Protein AF-A0A7S3M7F2-F1 (afdb_monomer)

Structure (mmCIF, N/CA/C/O backbone):
data_AF-A0A7S3M7F2-F1
#
_entry.id   AF-A0A7S3M7F2-F1
#
loop_
_atom_site.group_PDB
_atom_site.id
_atom_site.type_symbol
_atom_site.label_atom_id
_atom_site.label_alt_id
_atom_site.label_comp_id
_atom_site.label_asym_id
_atom_site.label_entity_id
_atom_site.label_seq_id
_atom_site.pdbx_PDB_ins_code
_atom_site.Cartn_x
_atom_site.Cartn_y
_atom_site.Cartn_z
_atom_site.occupancy
_atom_site.B_iso_or_equiv
_atom_site.auth_seq_id
_atom_site.auth_comp_id
_atom_site.auth_asym_id
_atom_site.auth_atom_id
_atom_site.pdbx_PDB_model_num
ATOM 1 N N . MET A 1 1 ? -44.092 6.815 28.094 1.00 57.84 1 MET A N 1
ATOM 2 C CA . MET A 1 1 ? -42.780 6.134 28.069 1.00 57.84 1 MET A CA 1
ATOM 3 C C . MET A 1 1 ? -41.969 6.679 29.233 1.00 57.84 1 MET A C 1
ATOM 5 O O . MET A 1 1 ? -42.184 7.832 29.578 1.00 57.84 1 MET A O 1
ATOM 9 N N . SER A 1 2 ? -41.177 5.860 29.933 1.00 81.94 2 SER A N 1
ATOM 10 C CA . SER A 1 2 ? -40.423 6.348 31.098 1.00 81.94 2 SER A CA 1
ATOM 11 C C . SER A 1 2 ? -39.183 7.123 30.637 1.00 81.94 2 SER A C 1
ATOM 13 O O . SER A 1 2 ? -38.603 6.787 29.608 1.00 81.94 2 SER A O 1
ATOM 15 N N . ALA A 1 3 ? -38.752 8.122 31.411 1.00 83.88 3 ALA A N 1
ATOM 16 C CA . ALA A 1 3 ? -37.541 8.905 31.129 1.00 83.88 3 ALA A CA 1
ATOM 17 C C . ALA A 1 3 ? -36.272 8.034 30.985 1.00 83.88 3 ALA A C 1
ATOM 19 O O . ALA A 1 3 ? -35.331 8.407 30.293 1.00 83.88 3 ALA A O 1
ATOM 20 N N . LEU A 1 4 ? -36.269 6.848 31.602 1.00 82.56 4 LEU A N 1
ATOM 21 C CA . LEU A 1 4 ? -35.225 5.832 31.458 1.00 82.56 4 LEU A CA 1
ATOM 22 C C . LEU A 1 4 ? -35.174 5.240 30.042 1.00 82.56 4 LEU A C 1
ATOM 24 O O . LEU A 1 4 ? -34.093 5.103 29.483 1.00 82.56 4 LEU A O 1
ATOM 28 N N . ALA A 1 5 ? -36.328 4.946 29.436 1.00 85.06 5 ALA A N 1
ATOM 29 C CA . ALA A 1 5 ? -36.385 4.416 28.072 1.00 85.06 5 ALA A CA 1
ATOM 30 C C . ALA A 1 5 ? -35.927 5.455 27.031 1.00 85.06 5 ALA A C 1
ATOM 32 O O . ALA A 1 5 ? -35.240 5.113 26.072 1.00 85.06 5 ALA A O 1
ATOM 33 N N . GLU A 1 6 ? -36.263 6.731 27.243 1.00 87.44 6 GLU A N 1
ATOM 34 C CA . GLU A 1 6 ? -35.822 7.835 26.378 1.00 87.44 6 GLU A CA 1
ATOM 35 C C . GLU A 1 6 ? -34.308 8.083 26.495 1.00 87.44 6 GLU A C 1
ATOM 37 O O . GLU A 1 6 ? -33.643 8.325 25.485 1.00 87.44 6 GLU A O 1
ATOM 42 N N . ALA A 1 7 ? -33.745 7.962 27.703 1.00 86.88 7 ALA A N 1
ATOM 43 C CA . ALA A 1 7 ? -32.304 8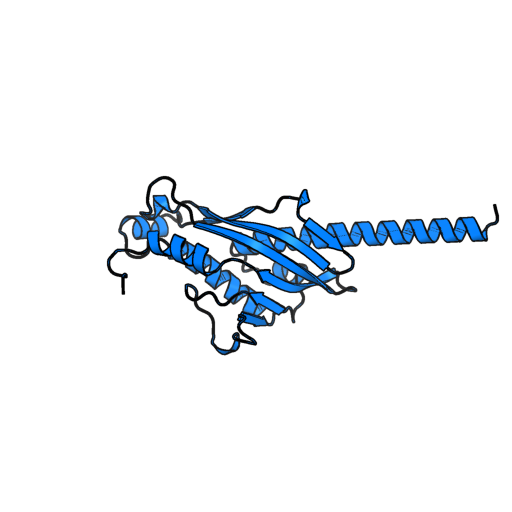.052 27.928 1.00 86.88 7 ALA A CA 1
ATOM 44 C C . ALA A 1 7 ? -31.539 6.897 27.257 1.00 86.88 7 ALA A C 1
ATOM 46 O O . ALA A 1 7 ? -30.564 7.142 26.546 1.00 86.88 7 ALA A O 1
ATOM 47 N N . GLU A 1 8 ? -32.010 5.653 27.401 1.00 88.50 8 GLU A N 1
ATOM 48 C CA . GLU A 1 8 ? -31.402 4.486 26.744 1.00 88.50 8 GLU A CA 1
ATOM 49 C C . GLU A 1 8 ? -31.434 4.595 25.211 1.00 88.50 8 GLU A C 1
ATOM 51 O O . GLU A 1 8 ? -30.468 4.236 24.529 1.00 88.50 8 GLU A O 1
ATOM 56 N N . GLU A 1 9 ? -32.531 5.099 24.639 1.00 88.38 9 GLU A N 1
ATOM 57 C CA . GLU A 1 9 ? -32.629 5.298 23.193 1.00 88.38 9 GLU A CA 1
ATOM 58 C C . GLU A 1 9 ? -31.668 6.393 22.704 1.00 88.38 9 GLU A C 1
ATOM 60 O O . GLU A 1 9 ? -31.000 6.228 21.675 1.00 88.38 9 GLU A O 1
ATOM 65 N N . ALA A 1 10 ? -31.546 7.490 23.457 1.00 87.38 10 ALA A N 1
ATOM 66 C CA . ALA A 1 10 ? -30.603 8.560 23.156 1.00 87.38 10 ALA A CA 1
ATOM 67 C C . ALA A 1 10 ? -29.146 8.064 23.196 1.00 87.38 10 ALA A C 1
ATOM 69 O O . ALA A 1 10 ? -28.375 8.349 22.276 1.00 87.38 10 ALA A O 1
ATOM 70 N N . GLU A 1 11 ? -28.776 7.264 24.200 1.00 89.19 11 GLU A N 1
ATOM 71 C CA . GLU A 1 11 ? -27.439 6.669 24.307 1.00 89.19 11 GLU A CA 1
ATOM 72 C C . GLU A 1 11 ? -27.123 5.737 23.133 1.00 89.19 11 GLU A C 1
ATOM 74 O O . GLU A 1 11 ? -26.056 5.852 22.521 1.00 89.19 11 GLU A O 1
ATOM 79 N N . ARG A 1 12 ? -28.065 4.864 22.749 1.00 88.25 12 ARG A N 1
ATOM 80 C CA . ARG A 1 12 ? -27.905 3.979 21.581 1.00 88.25 12 ARG A CA 1
ATOM 81 C C . ARG A 1 12 ? -27.705 4.767 20.293 1.00 88.25 12 ARG A C 1
ATOM 83 O O . ARG A 1 12 ? -26.871 4.391 19.468 1.00 88.25 12 ARG A O 1
ATOM 90 N N . ARG A 1 13 ? -28.432 5.874 20.124 1.00 90.06 13 ARG A N 1
ATOM 91 C CA . ARG A 1 13 ? -28.311 6.746 18.949 1.00 90.06 13 ARG A CA 1
ATOM 92 C C . ARG A 1 13 ? -26.941 7.422 18.889 1.00 90.06 13 ARG A C 1
ATOM 94 O O . ARG A 1 13 ? -26.298 7.399 17.842 1.00 90.06 13 ARG A O 1
ATOM 101 N N . ILE A 1 14 ? -26.470 7.968 20.012 1.00 91.06 14 ILE A N 1
ATOM 102 C CA . ILE A 1 14 ? -25.142 8.594 20.115 1.00 91.06 14 ILE A CA 1
ATOM 103 C C . ILE A 1 14 ? -24.042 7.567 19.835 1.00 91.06 14 ILE A C 1
ATOM 105 O O . ILE A 1 14 ? -23.091 7.856 19.106 1.00 91.06 14 ILE A O 1
ATOM 109 N N . TYR A 1 15 ? -24.167 6.363 20.391 1.00 88.56 15 TYR A N 1
ATOM 110 C CA . TYR A 1 15 ? -23.210 5.287 20.162 1.00 88.56 15 TYR A CA 1
ATOM 111 C C . TYR A 1 15 ? -23.171 4.863 18.688 1.00 88.56 15 TYR A C 1
ATOM 113 O O . TYR A 1 15 ? -22.091 4.788 18.101 1.00 88.56 15 TYR A O 1
ATOM 121 N N . GLY A 1 16 ? -24.336 4.660 18.063 1.00 89.94 16 GLY A N 1
ATOM 122 C CA . GLY A 1 16 ? -24.434 4.306 16.646 1.00 89.94 16 GLY A CA 1
ATOM 123 C C . GLY A 1 16 ? -23.784 5.343 15.727 1.00 89.94 16 GLY A C 1
ATOM 124 O O . GLY A 1 16 ? -23.051 4.980 14.806 1.00 89.94 16 GLY A O 1
ATOM 125 N N . GLU A 1 17 ? -23.974 6.631 16.016 1.00 91.62 17 GLU A N 1
ATOM 126 C CA . GLU A 1 17 ? -23.360 7.705 15.233 1.00 91.62 17 GLU A CA 1
ATOM 127 C C . GLU A 1 17 ? -21.835 7.739 15.387 1.00 91.62 17 GLU A C 1
ATOM 129 O O . GLU A 1 17 ? -21.117 7.845 14.392 1.00 91.62 17 GLU A O 1
ATOM 134 N N . LYS A 1 18 ? -21.313 7.561 16.609 1.00 90.12 18 LYS A N 1
ATOM 135 C CA . LYS A 1 18 ? -19.861 7.465 16.843 1.00 90.12 18 LYS A CA 1
ATOM 136 C C . LYS A 1 18 ? -19.237 6.310 16.064 1.00 90.12 18 LYS A C 1
ATOM 138 O O . LYS A 1 18 ? -18.199 6.491 15.429 1.00 90.12 18 LYS A O 1
ATOM 143 N N . VAL A 1 19 ? -19.884 5.143 16.075 1.00 91.19 19 VAL A N 1
ATOM 144 C CA . VAL A 1 19 ? -19.431 3.974 15.308 1.00 91.19 19 VAL A CA 1
ATOM 145 C C . VAL A 1 19 ? -19.414 4.293 13.815 1.00 91.19 19 VAL A C 1
ATOM 147 O O . VAL A 1 19 ? -18.415 4.031 13.150 1.00 91.19 19 VAL A O 1
ATOM 150 N N . ARG A 1 20 ? -20.473 4.916 13.287 1.00 92.50 20 ARG A N 1
ATOM 151 C CA . ARG A 1 20 ? -20.559 5.295 11.871 1.00 92.50 20 ARG A CA 1
ATOM 152 C C . ARG A 1 20 ? -19.442 6.257 11.460 1.00 92.50 20 ARG A C 1
ATOM 154 O O . ARG A 1 20 ? -18.796 6.037 10.437 1.00 92.50 20 ARG A O 1
ATOM 161 N N . VAL A 1 21 ? -19.188 7.295 12.258 1.00 94.12 21 VAL A N 1
ATOM 162 C CA . VAL A 1 21 ? -18.119 8.275 12.004 1.00 94.12 21 VAL A CA 1
ATOM 163 C C . VAL A 1 21 ? -16.744 7.603 12.014 1.00 94.12 21 VAL A C 1
ATOM 165 O O . VAL A 1 21 ? -15.960 7.816 11.089 1.00 94.12 21 VAL A O 1
ATOM 168 N N . ALA A 1 22 ? -16.471 6.737 12.995 1.00 93.88 22 ALA A N 1
ATOM 169 C CA . ALA A 1 22 ? -15.217 5.987 13.055 1.00 93.88 22 ALA A CA 1
ATOM 170 C C . ALA A 1 22 ? -15.032 5.089 11.819 1.00 93.88 22 ALA A C 1
ATOM 172 O O . ALA A 1 22 ? -13.965 5.079 11.211 1.00 93.88 22 ALA A O 1
ATOM 173 N N . GLN A 1 23 ? -16.082 4.390 11.378 1.00 94.69 23 GLN A N 1
ATOM 174 C CA . GLN A 1 23 ? -16.024 3.559 10.172 1.00 94.69 23 GLN A CA 1
ATOM 175 C C . GLN A 1 23 ? -15.711 4.374 8.910 1.00 94.69 23 GLN A C 1
ATOM 177 O O . GLN A 1 23 ? -14.917 3.931 8.079 1.00 94.69 23 GLN A O 1
ATOM 182 N N . LEU A 1 24 ? -16.307 5.562 8.755 1.00 95.12 24 LEU A N 1
ATOM 183 C CA . LEU A 1 24 ? -16.025 6.448 7.621 1.00 95.12 24 LEU A CA 1
ATOM 184 C C . LEU A 1 24 ? -14.571 6.931 7.632 1.00 95.12 24 LEU A C 1
ATOM 186 O O . LEU A 1 24 ? -13.903 6.862 6.601 1.00 95.12 24 LEU A O 1
ATOM 190 N N . LEU A 1 25 ? -14.065 7.337 8.800 1.00 96.50 25 LEU A N 1
ATOM 191 C CA . LEU A 1 25 ? -12.674 7.756 8.970 1.00 96.50 25 LEU A CA 1
ATOM 192 C C . LEU A 1 25 ? -11.693 6.625 8.632 1.00 96.50 25 LEU A C 1
ATOM 194 O O . LEU A 1 25 ? -10.726 6.834 7.902 1.00 96.50 25 LEU A O 1
ATOM 198 N N . ARG A 1 26 ? -11.952 5.407 9.119 1.00 97.06 26 ARG A N 1
ATOM 199 C CA . ARG A 1 26 ? -11.115 4.230 8.839 1.00 97.06 26 ARG A CA 1
ATOM 200 C C . ARG A 1 26 ? -11.080 3.909 7.347 1.00 97.06 26 ARG A C 1
ATOM 202 O O . ARG A 1 26 ? -10.007 3.667 6.798 1.00 97.06 26 ARG A O 1
ATOM 209 N N . LYS A 1 27 ? -12.233 3.956 6.669 1.00 97.06 27 LYS A N 1
ATOM 210 C CA . LYS A 1 27 ? -12.304 3.772 5.211 1.00 97.06 27 LYS A CA 1
ATOM 211 C C . LYS A 1 27 ? -11.490 4.833 4.473 1.00 97.06 27 LYS A C 1
ATOM 213 O O . LYS A 1 27 ? -10.714 4.470 3.596 1.00 97.06 27 LYS A O 1
ATOM 218 N N . ASP A 1 28 ? -11.619 6.107 4.844 1.00 97.12 28 ASP A N 1
ATOM 219 C CA . ASP A 1 28 ? -10.828 7.194 4.253 1.00 97.12 28 ASP A CA 1
ATOM 220 C C . ASP A 1 28 ? -9.317 6.966 4.421 1.00 97.12 28 ASP A C 1
ATOM 222 O O . ASP A 1 28 ? -8.558 7.052 3.455 1.00 97.12 28 ASP A O 1
ATOM 226 N N . ARG A 1 29 ? -8.882 6.545 5.614 1.00 97.75 29 ARG A N 1
ATOM 227 C CA . ARG A 1 29 ? -7.473 6.216 5.878 1.00 97.75 29 ARG A CA 1
ATOM 228 C C . ARG A 1 29 ? -6.958 5.069 5.012 1.00 97.75 29 ARG A C 1
ATOM 230 O O . ARG A 1 29 ? -5.840 5.166 4.515 1.00 97.75 29 ARG A O 1
ATOM 237 N N . VAL A 1 30 ? -7.758 4.026 4.766 1.00 98.12 30 VAL A N 1
ATOM 238 C CA . VAL A 1 30 ? -7.382 2.949 3.825 1.00 98.12 30 VAL A CA 1
ATOM 239 C C . VAL A 1 30 ? -7.210 3.484 2.403 1.00 98.12 30 VAL A C 1
ATOM 241 O O . VAL A 1 30 ? -6.233 3.141 1.737 1.00 98.12 30 VAL A O 1
ATOM 244 N N . LYS A 1 31 ? -8.117 4.351 1.937 1.00 97.88 31 LYS A N 1
ATOM 245 C CA . LYS A 1 31 ? -8.015 4.968 0.604 1.00 97.88 31 LYS A CA 1
ATOM 246 C C . LYS A 1 31 ? -6.750 5.820 0.486 1.00 97.88 31 LYS A C 1
ATOM 248 O O . LYS A 1 31 ? -5.987 5.665 -0.464 1.00 97.88 31 LYS A O 1
ATOM 253 N N . ARG A 1 32 ? -6.489 6.681 1.478 1.00 97.88 32 ARG A N 1
ATOM 254 C CA . ARG A 1 32 ? -5.273 7.508 1.536 1.00 97.88 32 ARG A CA 1
ATOM 255 C C . ARG A 1 32 ? -4.008 6.655 1.576 1.00 97.88 32 ARG A C 1
ATOM 257 O O . ARG A 1 32 ? -3.074 6.953 0.844 1.00 97.88 32 ARG A O 1
ATOM 264 N N . PHE A 1 33 ? -4.000 5.571 2.350 1.00 98.31 33 PHE A N 1
ATOM 265 C CA . PHE A 1 33 ? -2.886 4.623 2.399 1.00 98.3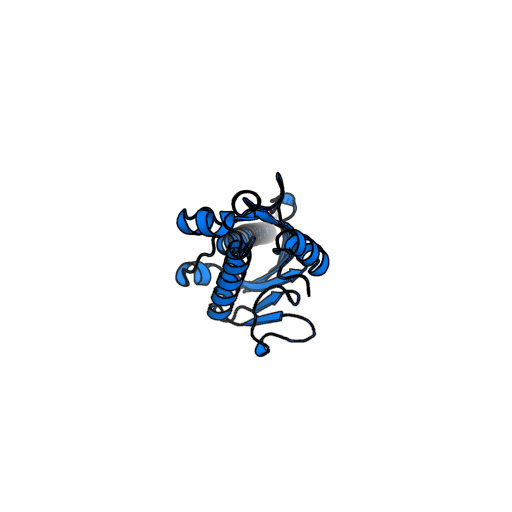1 33 PHE A CA 1
ATOM 266 C C . PHE A 1 33 ? -2.566 4.031 1.017 1.00 98.31 33 PHE A C 1
ATOM 268 O O . PHE A 1 33 ? -1.415 4.076 0.586 1.00 98.31 33 PHE A O 1
ATOM 275 N N . LEU A 1 34 ? -3.571 3.534 0.287 1.00 98.19 34 LEU A N 1
ATOM 276 C CA . LEU A 1 34 ? -3.383 3.010 -1.073 1.00 98.19 34 LEU A CA 1
ATOM 277 C C . LEU A 1 34 ? -2.885 4.095 -2.044 1.00 98.19 34 LEU A C 1
ATOM 279 O O . LEU A 1 34 ? -1.961 3.852 -2.818 1.00 98.19 34 LEU A O 1
ATOM 283 N N . ASN A 1 35 ? -3.420 5.314 -1.951 1.00 97.81 35 ASN A N 1
ATOM 284 C CA . ASN A 1 35 ? -2.967 6.445 -2.765 1.00 97.81 35 ASN A CA 1
ATOM 285 C C . ASN A 1 35 ? -1.521 6.851 -2.473 1.00 97.81 35 ASN A C 1
ATOM 287 O O . ASN A 1 35 ? -0.750 7.072 -3.403 1.00 97.81 35 ASN A O 1
ATOM 291 N N . PHE A 1 36 ? -1.122 6.915 -1.203 1.00 98.06 36 PHE A N 1
ATOM 292 C CA . PHE A 1 36 ? 0.260 7.220 -0.827 1.00 98.06 36 PHE A CA 1
ATOM 293 C C . PHE A 1 36 ? 1.227 6.159 -1.342 1.00 98.06 36 PHE A C 1
ATOM 295 O O . PHE A 1 36 ? 2.350 6.488 -1.737 1.00 98.06 36 PHE A O 1
ATOM 302 N N . ARG A 1 37 ? 0.774 4.899 -1.395 1.00 97.44 37 ARG A N 1
ATOM 303 C CA . ARG A 1 37 ? 1.533 3.824 -2.029 1.00 97.44 37 ARG A CA 1
ATOM 304 C C . ARG A 1 37 ? 1.690 4.012 -3.537 1.00 97.44 37 ARG A C 1
ATOM 306 O O . ARG A 1 37 ? 2.791 3.864 -4.050 1.00 97.44 37 ARG A O 1
ATOM 313 N N . ALA A 1 38 ? 0.615 4.357 -4.244 1.00 97.19 38 ALA A N 1
ATOM 314 C CA . ALA A 1 38 ? 0.664 4.616 -5.687 1.00 97.19 38 ALA A CA 1
ATOM 315 C C . ALA A 1 38 ? 1.554 5.817 -6.043 1.00 97.19 38 ALA A C 1
ATOM 317 O O . ALA A 1 38 ? 2.334 5.758 -6.991 1.00 97.19 38 ALA A O 1
ATOM 318 N N . LEU A 1 39 ? 1.453 6.898 -5.268 1.00 96.62 39 LEU A N 1
ATOM 319 C CA . LEU A 1 39 ? 2.149 8.158 -5.533 1.00 96.62 39 LEU A CA 1
ATOM 320 C C . LEU A 1 39 ? 3.591 8.183 -5.028 1.00 96.62 39 LEU A C 1
ATOM 322 O O . LEU A 1 39 ? 4.271 9.190 -5.207 1.00 96.62 39 LEU A O 1
ATOM 326 N N . ASN A 1 40 ? 4.049 7.109 -4.380 1.00 96.56 40 ASN A N 1
ATOM 327 C CA . ASN A 1 40 ? 5.332 7.079 -3.692 1.00 96.56 40 ASN A CA 1
ATOM 328 C C . ASN A 1 40 ? 5.507 8.276 -2.729 1.00 96.56 40 ASN A C 1
ATOM 330 O O . ASN A 1 40 ? 6.572 8.891 -2.705 1.00 96.56 40 ASN A O 1
ATOM 334 N N . SER A 1 41 ? 4.469 8.648 -1.959 1.00 96.69 41 SER A N 1
ATOM 335 C CA . SER A 1 41 ? 4.624 9.723 -0.963 1.00 96.69 41 SER A CA 1
ATOM 336 C C . SER A 1 41 ? 5.690 9.306 0.051 1.00 96.69 41 SER A C 1
ATOM 338 O O . SER A 1 41 ? 5.621 8.207 0.609 1.00 96.69 41 SER A O 1
ATOM 340 N N . GLN A 1 42 ? 6.672 10.179 0.266 1.00 96.88 42 GLN A N 1
ATOM 341 C CA . GLN A 1 42 ? 7.766 9.996 1.223 1.00 96.88 42 GLN A CA 1
ATOM 342 C C . GLN A 1 42 ? 7.645 10.952 2.421 1.00 96.88 42 GLN A C 1
ATOM 344 O O . GLN A 1 42 ? 8.555 11.031 3.247 1.00 96.88 42 GLN A O 1
ATOM 349 N N . ASP A 1 43 ? 6.529 11.683 2.536 1.00 97.75 43 ASP A N 1
ATOM 350 C CA . ASP A 1 43 ? 6.306 12.595 3.654 1.00 97.75 43 ASP A CA 1
ATOM 351 C C . ASP A 1 43 ? 5.900 11.822 4.914 1.00 97.75 43 ASP A C 1
ATOM 353 O O . ASP A 1 43 ? 4.743 11.458 5.139 1.00 97.75 43 ASP A O 1
ATOM 357 N N . ARG A 1 44 ? 6.883 11.593 5.782 1.00 97.69 44 ARG A N 1
ATOM 358 C CA . ARG A 1 44 ? 6.693 10.895 7.052 1.00 97.69 44 ARG A CA 1
ATOM 359 C C . ARG A 1 44 ? 5.593 11.513 7.924 1.00 97.69 44 ARG A C 1
ATOM 361 O O . ARG A 1 44 ? 4.932 10.770 8.652 1.00 97.69 44 ARG A O 1
ATOM 368 N N . ALA A 1 45 ? 5.404 12.834 7.890 1.00 97.88 45 ALA A N 1
ATOM 369 C CA . ALA A 1 45 ? 4.374 13.495 8.685 1.00 97.88 45 ALA A CA 1
ATOM 370 C C . ALA A 1 45 ? 2.983 13.062 8.211 1.00 97.88 45 ALA A C 1
ATOM 372 O O . ALA A 1 45 ? 2.197 12.584 9.031 1.00 97.88 45 ALA A O 1
ATOM 373 N N . GLU A 1 46 ? 2.733 13.092 6.900 1.00 97.50 46 GLU A N 1
ATOM 374 C CA . GLU A 1 46 ? 1.474 12.621 6.313 1.00 97.50 46 GLU A CA 1
ATOM 375 C C . GLU A 1 46 ? 1.214 11.142 6.637 1.00 97.50 46 GLU A C 1
ATOM 377 O O . GLU A 1 46 ? 0.109 10.756 7.025 1.00 97.50 46 GLU A O 1
ATOM 382 N N . TRP A 1 47 ? 2.240 10.295 6.530 1.00 98.25 47 TRP A N 1
ATOM 383 C CA . TRP A 1 47 ? 2.132 8.873 6.865 1.00 98.25 47 TRP A CA 1
ATOM 384 C C . TRP A 1 47 ? 1.813 8.640 8.348 1.00 98.25 47 TRP A C 1
ATOM 386 O O . TRP A 1 47 ? 1.024 7.755 8.684 1.00 98.25 47 TRP A O 1
ATOM 396 N N . SER A 1 48 ? 2.360 9.470 9.240 1.00 97.94 48 SER A N 1
ATOM 397 C CA . SER A 1 48 ? 2.099 9.392 10.681 1.00 97.94 48 SER A CA 1
ATOM 398 C C . SER A 1 48 ? 0.686 9.826 11.083 1.00 97.94 48 SER A C 1
ATOM 400 O O . SER A 1 48 ? 0.224 9.477 12.173 1.00 97.94 48 SER A O 1
ATOM 402 N N . GLU A 1 49 ? -0.026 10.570 10.233 1.00 97.69 49 GLU A N 1
ATOM 403 C CA . GLU A 1 49 ? -1.451 10.861 10.432 1.00 97.69 49 GLU A CA 1
ATOM 404 C C . GLU A 1 49 ? -2.323 9.630 10.161 1.00 97.69 49 GLU A C 1
ATOM 406 O O . GLU A 1 49 ? -3.377 9.468 10.781 1.00 97.69 49 GLU A O 1
ATOM 411 N N . LEU A 1 50 ? -1.878 8.762 9.246 1.00 97.75 50 LEU A N 1
ATOM 412 C CA . LEU A 1 50 ? -2.608 7.579 8.795 1.00 97.75 50 LEU A CA 1
ATOM 413 C C . LEU A 1 50 ? -2.323 6.341 9.649 1.00 97.75 50 LEU A C 1
ATOM 415 O O . LEU A 1 50 ? -3.239 5.563 9.929 1.00 97.75 50 LEU A O 1
ATOM 419 N N . MET A 1 51 ? -1.062 6.145 10.032 1.00 98.44 51 MET A N 1
ATOM 420 C CA . MET A 1 51 ? -0.552 4.899 10.608 1.00 98.44 51 MET A CA 1
ATOM 421 C C . MET A 1 51 ? 0.131 5.137 11.955 1.00 98.44 51 MET A C 1
ATOM 423 O O . MET A 1 51 ? 0.638 6.225 12.237 1.00 98.44 51 MET A O 1
ATOM 427 N N . GLU A 1 52 ? 0.143 4.104 12.793 1.00 98.44 52 GLU A N 1
ATOM 428 C CA . GLU A 1 52 ? 0.911 4.108 14.035 1.00 98.44 52 GLU A CA 1
ATOM 429 C C . GLU A 1 52 ? 2.424 4.091 13.778 1.00 98.44 52 GLU A C 1
ATOM 431 O O . GLU A 1 52 ? 2.898 3.650 12.730 1.00 98.44 52 GLU A O 1
ATOM 436 N N . GLN A 1 53 ? 3.207 4.562 14.751 1.00 98.06 53 GLN A N 1
ATOM 437 C CA . GLN A 1 53 ? 4.673 4.556 14.641 1.00 98.06 53 GLN A CA 1
ATOM 438 C C . GLN A 1 53 ? 5.241 3.130 14.603 1.00 98.06 53 GLN A C 1
ATOM 440 O O . GLN A 1 53 ? 6.196 2.867 13.876 1.00 98.06 53 GLN A O 1
ATOM 445 N N . ASP A 1 54 ? 4.629 2.210 15.349 1.00 98.12 54 ASP A N 1
ATOM 446 C CA . ASP A 1 54 ? 4.967 0.788 15.451 1.00 98.12 54 ASP A CA 1
ATOM 447 C C . ASP A 1 54 ? 4.125 -0.097 14.512 1.00 98.12 54 ASP A C 1
ATOM 449 O O . ASP A 1 54 ? 3.998 -1.307 14.722 1.00 98.12 54 ASP A O 1
ATOM 453 N N . VAL A 1 55 ? 3.562 0.497 13.454 1.00 98.56 55 VAL A N 1
ATOM 454 C CA . VAL A 1 55 ? 2.705 -0.201 12.493 1.00 98.56 55 VAL A CA 1
ATOM 455 C C . VAL A 1 55 ? 3.371 -1.450 11.918 1.00 98.56 55 VAL A C 1
ATOM 457 O O . VAL A 1 55 ? 4.571 -1.477 11.638 1.00 98.56 55 VAL A O 1
ATOM 460 N N . THR A 1 56 ? 2.583 -2.503 11.712 1.00 98.69 56 THR A N 1
ATOM 461 C CA . THR A 1 56 ? 3.046 -3.726 11.046 1.00 98.69 56 THR A CA 1
ATOM 462 C C . THR A 1 56 ? 2.367 -3.886 9.692 1.00 98.69 56 THR A C 1
ATOM 464 O O . THR A 1 56 ? 1.143 -3.957 9.606 1.00 98.69 56 THR A O 1
ATOM 467 N N . LEU A 1 57 ? 3.167 -3.980 8.635 1.00 98.69 57 LEU A N 1
ATOM 468 C CA . LEU A 1 57 ? 2.720 -4.256 7.277 1.00 98.69 57 LEU A CA 1
ATOM 469 C C . LEU A 1 57 ? 3.137 -5.678 6.880 1.00 98.69 57 LEU A C 1
ATOM 471 O O . LEU A 1 57 ? 4.317 -6.019 6.888 1.00 98.69 57 LEU A O 1
ATOM 475 N N . THR A 1 58 ? 2.170 -6.513 6.520 1.00 98.62 58 THR A N 1
ATOM 476 C CA . THR A 1 58 ? 2.383 -7.886 6.060 1.00 98.62 58 THR A CA 1
ATOM 477 C C . THR A 1 58 ? 2.079 -7.994 4.571 1.00 98.62 58 THR A C 1
ATOM 479 O O . THR A 1 58 ? 1.061 -7.504 4.087 1.00 98.62 58 THR A O 1
ATOM 482 N N . LEU A 1 59 ? 2.997 -8.611 3.836 1.00 98.06 59 LEU A N 1
ATOM 483 C CA . LEU A 1 59 ? 2.944 -8.815 2.394 1.00 98.06 59 LEU A CA 1
ATOM 484 C C . LEU A 1 59 ? 3.317 -10.276 2.096 1.00 98.06 59 LEU A C 1
ATOM 486 O O . LEU A 1 59 ? 4.128 -10.860 2.825 1.00 98.06 59 LEU A O 1
ATOM 490 N N . PRO A 1 60 ? 2.834 -10.863 0.991 1.00 97.38 60 PRO A N 1
ATOM 491 C CA . PRO A 1 60 ? 3.432 -12.070 0.445 1.00 97.38 60 PRO A CA 1
ATOM 492 C C . PRO A 1 60 ? 4.905 -11.812 0.096 1.00 97.38 60 PRO A C 1
ATOM 494 O O . PRO A 1 60 ? 5.305 -10.679 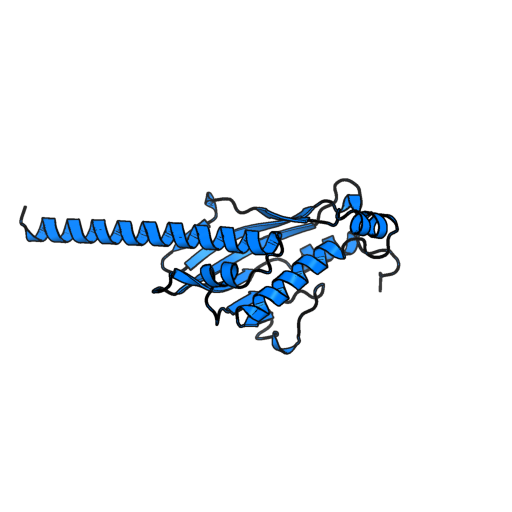-0.187 1.00 97.38 60 PRO A O 1
ATOM 497 N N . ILE A 1 61 ? 5.730 -12.858 0.077 1.00 96.31 61 ILE A N 1
ATOM 498 C CA . ILE A 1 61 ? 7.118 -12.739 -0.385 1.00 96.31 61 ILE A CA 1
ATOM 499 C C . ILE A 1 61 ? 7.119 -12.386 -1.880 1.00 96.31 61 ILE A C 1
ATOM 501 O O . ILE A 1 61 ? 6.607 -13.147 -2.695 1.00 96.31 61 ILE A O 1
ATOM 505 N N . THR A 1 62 ? 7.711 -11.246 -2.248 1.00 94.25 62 THR A N 1
ATOM 506 C CA . THR A 1 62 ? 7.739 -10.727 -3.628 1.00 94.25 62 THR A CA 1
ATOM 507 C C . THR A 1 62 ? 9.135 -10.871 -4.248 1.00 94.25 62 THR A C 1
ATOM 509 O O . THR A 1 62 ? 9.931 -9.937 -4.142 1.00 94.25 62 THR A O 1
ATOM 512 N N . PRO A 1 63 ? 9.475 -11.993 -4.912 1.00 90.38 63 PRO A N 1
ATOM 513 C CA . PRO A 1 63 ? 10.840 -12.272 -5.388 1.00 90.38 63 PRO A CA 1
ATOM 514 C C . PRO A 1 63 ? 11.337 -11.301 -6.473 1.00 90.38 63 PRO A C 1
ATOM 516 O O . PRO A 1 63 ? 12.527 -11.252 -6.762 1.00 90.38 63 PRO A O 1
ATOM 519 N N . TYR A 1 64 ? 10.437 -10.516 -7.065 1.00 90.31 64 TYR A N 1
ATOM 520 C CA . TYR A 1 64 ? 10.725 -9.485 -8.065 1.00 90.31 64 TYR A CA 1
ATOM 521 C C . TYR A 1 64 ? 11.025 -8.100 -7.456 1.00 90.31 64 TYR A C 1
ATOM 523 O O . TYR A 1 64 ? 11.219 -7.138 -8.195 1.00 90.31 64 TYR A O 1
ATOM 531 N N . ARG A 1 65 ? 11.047 -7.967 -6.122 1.00 91.56 65 ARG A N 1
ATOM 532 C CA . ARG A 1 65 ? 11.385 -6.727 -5.403 1.00 91.56 65 ARG A CA 1
ATOM 533 C C . ARG A 1 65 ? 12.442 -6.995 -4.342 1.00 91.56 65 ARG A C 1
ATOM 535 O O . ARG A 1 65 ? 12.448 -8.052 -3.719 1.00 91.56 65 ARG A O 1
ATOM 542 N N . TYR A 1 66 ? 13.299 -6.008 -4.097 1.00 88.69 66 TYR A N 1
ATOM 543 C CA . TYR A 1 66 ? 14.234 -6.067 -2.979 1.00 88.69 66 TYR A CA 1
ATOM 544 C C . TYR A 1 66 ? 13.502 -5.913 -1.642 1.00 88.69 66 TYR A C 1
ATOM 546 O O . TYR A 1 66 ? 12.656 -5.025 -1.483 1.00 88.69 66 TYR A O 1
ATOM 554 N N . PHE A 1 67 ? 13.891 -6.751 -0.684 1.00 92.75 67 PHE A N 1
ATOM 555 C CA . PHE A 1 67 ? 13.565 -6.637 0.730 1.00 92.75 67 PHE A CA 1
ATOM 556 C C . PHE A 1 67 ? 14.660 -7.313 1.574 1.00 92.75 67 PHE A C 1
ATOM 558 O O . PHE A 1 67 ? 15.266 -8.296 1.132 1.00 92.75 67 PHE A O 1
ATOM 5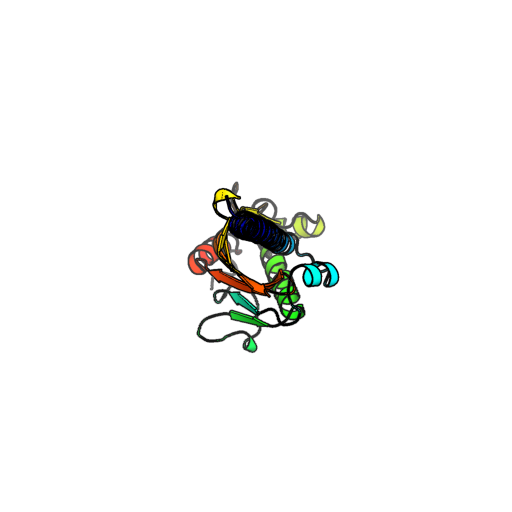65 N N . PRO A 1 68 ? 14.953 -6.814 2.784 1.00 93.31 68 PRO A N 1
ATOM 566 C CA . PRO A 1 68 ? 15.954 -7.413 3.653 1.00 93.31 68 PRO A CA 1
ATOM 567 C C . PRO A 1 68 ? 15.452 -8.730 4.265 1.00 93.31 68 PRO A C 1
ATOM 569 O O . PRO A 1 68 ? 14.300 -8.862 4.672 1.00 93.31 68 PRO A O 1
ATOM 572 N N . ARG A 1 69 ? 16.357 -9.707 4.428 1.00 94.31 69 ARG A N 1
ATOM 573 C CA . ARG A 1 69 ? 16.041 -11.039 4.988 1.00 94.31 69 ARG A CA 1
ATOM 574 C C . ARG A 1 69 ? 15.363 -10.986 6.363 1.00 94.31 69 ARG A C 1
ATOM 576 O O . ARG A 1 69 ? 14.574 -11.870 6.678 1.00 94.31 69 ARG A O 1
ATOM 583 N N . ARG A 1 70 ? 15.665 -9.962 7.171 1.00 96.12 70 ARG A N 1
ATOM 584 C CA . ARG A 1 70 ? 15.077 -9.758 8.508 1.00 96.12 70 ARG A CA 1
ATOM 585 C C . ARG A 1 70 ? 13.554 -9.583 8.489 1.00 96.12 70 ARG A C 1
ATOM 587 O O . ARG A 1 70 ? 12.921 -9.795 9.512 1.00 96.12 70 ARG A O 1
ATOM 594 N N . GLU A 1 71 ? 12.984 -9.208 7.344 1.00 96.06 71 GLU A N 1
ATOM 595 C CA . GLU A 1 71 ? 11.537 -9.065 7.170 1.00 96.06 71 GLU A CA 1
ATOM 596 C C . GLU A 1 71 ? 10.846 -10.406 6.897 1.00 96.06 71 GLU A C 1
ATOM 598 O O . GLU A 1 71 ? 9.625 -10.460 6.880 1.00 96.06 71 GLU A O 1
ATOM 603 N N . ILE A 1 72 ? 11.569 -11.508 6.685 1.00 96.69 72 ILE A N 1
ATOM 604 C CA . ILE A 1 72 ? 10.936 -12.806 6.429 1.00 96.69 72 ILE A CA 1
ATOM 605 C C . ILE A 1 72 ? 10.518 -13.441 7.758 1.00 96.69 72 ILE A C 1
ATOM 607 O O . ILE A 1 72 ? 11.365 -13.819 8.569 1.00 96.69 72 ILE A O 1
ATOM 611 N N . ALA A 1 73 ? 9.214 -13.627 7.951 1.00 95.38 73 ALA A N 1
ATOM 612 C CA . ALA A 1 73 ? 8.651 -14.324 9.100 1.00 95.38 73 ALA A CA 1
ATOM 613 C C . ALA A 1 73 ? 7.464 -15.193 8.668 1.00 95.38 73 ALA A C 1
ATOM 615 O O . ALA A 1 73 ? 6.553 -14.715 7.999 1.00 95.38 73 ALA A O 1
ATOM 616 N N . GLN A 1 74 ? 7.467 -16.471 9.065 1.00 90.88 74 GLN A N 1
ATOM 617 C CA . GLN A 1 74 ? 6.347 -17.404 8.844 1.00 90.88 74 GLN A CA 1
ATOM 618 C C . GLN A 1 74 ? 5.841 -17.430 7.387 1.00 90.88 74 GLN A C 1
ATOM 620 O O . GLN A 1 74 ? 4.642 -17.375 7.142 1.00 90.88 74 GLN A O 1
ATOM 625 N N . LEU A 1 75 ? 6.769 -17.508 6.423 1.00 91.69 75 LEU A N 1
ATOM 626 C CA . LEU A 1 75 ? 6.499 -17.522 4.971 1.00 91.69 75 LEU A CA 1
ATOM 627 C C . LEU A 1 75 ? 5.936 -16.216 4.387 1.00 91.69 75 LEU A C 1
ATOM 629 O O . LEU A 1 75 ? 5.678 -16.152 3.188 1.00 91.69 75 LEU A O 1
ATOM 633 N N . ASN A 1 76 ? 5.822 -15.166 5.195 1.00 96.31 76 ASN A N 1
ATOM 634 C CA . ASN A 1 76 ? 5.428 -13.835 4.764 1.00 96.31 76 ASN A CA 1
ATOM 635 C C . ASN A 1 76 ? 6.583 -12.847 4.911 1.00 96.31 76 ASN A C 1
ATOM 637 O O . ASN A 1 76 ? 7.575 -13.089 5.607 1.00 96.31 76 ASN A O 1
ATOM 641 N N . ARG A 1 77 ? 6.425 -11.700 4.259 1.00 97.31 77 ARG A N 1
ATOM 642 C CA . ARG A 1 77 ? 7.241 -10.516 4.482 1.00 97.31 77 ARG A CA 1
ATOM 643 C C . ARG A 1 77 ? 6.524 -9.611 5.484 1.00 97.31 77 ARG A C 1
ATOM 645 O O . ARG A 1 77 ? 5.385 -9.215 5.263 1.00 97.31 77 ARG A O 1
ATOM 652 N N . VAL A 1 78 ? 7.190 -9.286 6.582 1.00 98.38 78 VAL A N 1
ATOM 653 C CA . VAL A 1 78 ? 6.676 -8.498 7.702 1.00 98.38 78 VAL A CA 1
ATOM 654 C C . VAL A 1 78 ? 7.567 -7.278 7.897 1.00 98.38 78 VAL A C 1
ATOM 656 O O . VAL A 1 78 ? 8.684 -7.369 8.403 1.00 98.38 78 VAL A O 1
ATOM 659 N N . VAL A 1 79 ? 7.039 -6.130 7.497 1.00 98.25 79 VAL A N 1
ATOM 660 C C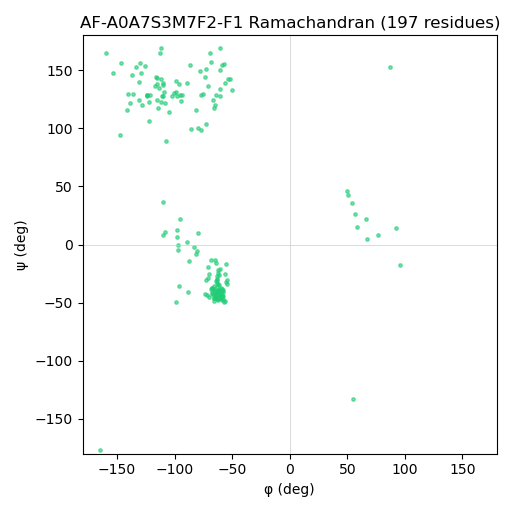A . VAL A 1 79 ? 7.647 -4.805 7.609 1.00 98.25 79 VAL A CA 1
ATOM 661 C C . VAL A 1 79 ? 7.152 -4.168 8.909 1.00 98.25 79 VAL A C 1
ATOM 663 O O . VAL A 1 79 ? 5.948 -4.162 9.173 1.00 98.25 79 VAL A O 1
ATOM 666 N N . ARG A 1 80 ? 8.064 -3.673 9.752 1.00 98.31 80 ARG A N 1
ATOM 667 C CA . ARG A 1 80 ? 7.735 -3.158 11.092 1.00 98.31 80 ARG A CA 1
ATOM 668 C C . ARG A 1 80 ? 8.215 -1.726 11.262 1.00 98.31 80 ARG A C 1
ATOM 670 O O . ARG A 1 80 ? 9.395 -1.452 11.081 1.00 98.31 80 ARG A O 1
ATOM 677 N N . GLY A 1 81 ? 7.313 -0.864 11.708 1.00 98.31 81 GLY A N 1
ATOM 678 C CA . GLY A 1 81 ? 7.568 0.549 11.927 1.00 98.31 81 GLY A CA 1
ATOM 679 C C . GLY A 1 81 ? 7.341 1.394 10.677 1.00 98.31 81 GLY A C 1
ATOM 680 O O . GLY A 1 81 ? 7.473 0.928 9.543 1.00 98.31 81 GLY A O 1
ATOM 681 N N . LEU A 1 82 ? 7.002 2.662 10.906 1.00 98.31 82 LEU A N 1
ATOM 682 C CA . LEU A 1 82 ? 6.650 3.609 9.847 1.00 98.31 82 LEU A CA 1
ATOM 683 C C . LEU A 1 82 ? 7.780 3.814 8.827 1.00 98.31 82 LEU A C 1
ATOM 685 O O . LEU A 1 82 ? 7.532 3.864 7.626 1.00 98.31 82 LEU A O 1
ATOM 689 N N . ASP A 1 83 ? 9.024 3.890 9.297 1.00 98.19 83 ASP A N 1
ATOM 690 C CA . ASP A 1 83 ? 10.174 4.155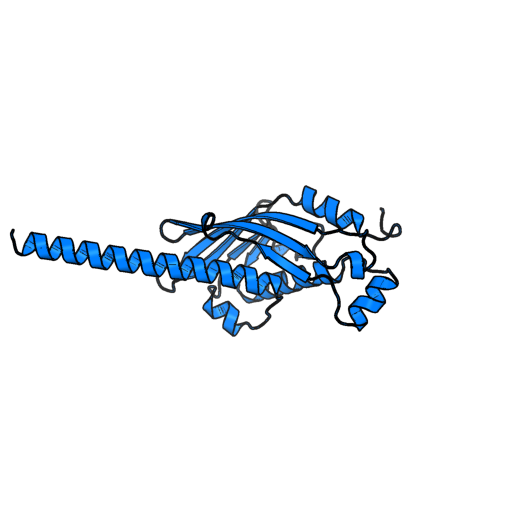 8.429 1.00 98.19 83 ASP A CA 1
ATOM 691 C C . ASP A 1 83 ? 10.441 2.984 7.465 1.00 98.19 83 ASP A C 1
ATOM 693 O O . ASP A 1 83 ? 10.720 3.194 6.286 1.00 98.19 83 ASP A O 1
ATOM 697 N N . GLU A 1 84 ? 10.263 1.740 7.916 1.00 97.81 84 GLU A N 1
ATOM 698 C CA . GLU A 1 84 ? 10.405 0.565 7.046 1.00 97.81 84 GLU A CA 1
ATOM 699 C C . GLU A 1 84 ? 9.239 0.467 6.040 1.00 97.81 84 GLU A C 1
ATOM 701 O O . GLU A 1 84 ? 9.430 -0.014 4.922 1.00 97.81 84 GLU A O 1
ATOM 706 N N . VAL A 1 85 ? 8.044 0.981 6.375 1.00 98.25 85 VAL A N 1
ATOM 707 C CA . VAL A 1 85 ? 6.931 1.119 5.413 1.00 98.25 85 VAL A CA 1
ATOM 708 C C . VAL A 1 85 ? 7.275 2.116 4.303 1.00 98.25 85 VAL A C 1
ATOM 710 O O . VAL A 1 85 ? 6.971 1.847 3.141 1.00 98.25 85 VAL A O 1
ATOM 713 N N . LEU A 1 86 ? 7.948 3.228 4.615 1.00 98.06 86 LEU A N 1
ATOM 714 C CA . LEU A 1 86 ? 8.417 4.189 3.605 1.00 98.06 86 LEU A CA 1
ATOM 715 C C . LEU A 1 86 ? 9.467 3.568 2.673 1.00 98.06 86 LEU A C 1
ATOM 717 O O . LEU A 1 86 ? 9.387 3.735 1.453 1.00 98.06 86 LEU A O 1
ATOM 721 N N . VAL A 1 87 ? 10.400 2.785 3.228 1.00 97.38 87 VAL A N 1
ATOM 722 C CA . VAL A 1 87 ? 11.389 2.021 2.447 1.00 97.38 87 VAL A CA 1
ATOM 723 C C . VAL A 1 87 ? 10.706 0.981 1.552 1.00 97.38 87 VAL A C 1
ATOM 725 O O . VAL A 1 87 ? 11.050 0.853 0.373 1.00 97.38 87 VAL A O 1
ATOM 728 N N . ASP A 1 88 ? 9.703 0.262 2.067 1.00 97.44 88 ASP A N 1
ATOM 729 C CA . ASP A 1 88 ? 8.878 -0.629 1.248 1.00 97.44 88 ASP A CA 1
ATOM 730 C C . ASP A 1 88 ? 8.160 0.138 0.129 1.00 97.44 88 ASP A C 1
ATOM 732 O O . ASP A 1 88 ? 8.113 -0.341 -1.005 1.00 97.44 88 ASP A O 1
ATOM 736 N N . ASN A 1 89 ? 7.638 1.331 0.413 1.00 97.31 89 ASN A N 1
ATOM 737 C CA . ASN A 1 89 ? 6.968 2.153 -0.585 1.00 97.31 89 ASN A CA 1
ATOM 738 C C . ASN A 1 89 ? 7.916 2.576 -1.717 1.00 97.31 89 ASN A C 1
ATOM 740 O O . ASN A 1 89 ? 7.608 2.385 -2.893 1.00 97.31 89 ASN A O 1
ATOM 744 N N . ALA A 1 90 ? 9.119 3.034 -1.365 1.00 96.50 90 ALA A N 1
ATOM 745 C CA . ALA A 1 90 ? 10.157 3.377 -2.332 1.00 96.50 90 ALA A CA 1
ATOM 746 C C . ALA A 1 90 ? 10.566 2.165 -3.191 1.00 96.50 90 ALA A C 1
ATOM 748 O O . ALA A 1 90 ? 10.727 2.283 -4.403 1.00 96.50 90 ALA A O 1
ATOM 749 N N . SER A 1 91 ? 10.665 0.973 -2.590 1.00 96.06 91 SER A N 1
ATOM 750 C CA . SER A 1 91 ? 10.925 -0.282 -3.314 1.00 96.06 91 SER A CA 1
ATOM 751 C C . SER A 1 91 ? 9.801 -0.641 -4.302 1.00 96.06 91 SER A C 1
ATOM 753 O O . SER A 1 91 ? 10.062 -1.234 -5.350 1.00 96.06 91 SER A O 1
ATOM 755 N N . LEU A 1 92 ? 8.543 -0.300 -3.996 1.00 95.94 92 LEU A N 1
ATOM 756 C CA . LEU A 1 92 ? 7.415 -0.498 -4.911 1.00 95.94 92 LEU A CA 1
ATOM 757 C C . LEU A 1 92 ? 7.475 0.482 -6.090 1.00 95.94 92 LEU A C 1
ATOM 759 O O . LEU A 1 92 ? 7.293 0.064 -7.230 1.00 95.94 92 LEU A O 1
ATOM 763 N N . ALA A 1 93 ? 7.777 1.752 -5.831 1.00 95.06 93 ALA A N 1
ATOM 764 C CA . ALA A 1 93 ? 7.953 2.751 -6.881 1.00 95.06 93 ALA A CA 1
ATOM 765 C C . ALA A 1 93 ? 9.118 2.396 -7.818 1.00 95.06 93 ALA A C 1
ATOM 767 O O . ALA A 1 93 ? 8.957 2.400 -9.037 1.00 95.06 93 ALA A O 1
ATOM 768 N N . LEU A 1 94 ? 10.251 1.973 -7.247 1.00 93.69 94 LEU A N 1
ATOM 769 C CA . LEU A 1 94 ? 11.419 1.537 -8.010 1.00 93.69 94 LEU A CA 1
ATOM 770 C C . LEU A 1 94 ? 11.099 0.349 -8.928 1.00 93.69 94 LEU A C 1
ATOM 772 O O . LEU A 1 94 ? 11.584 0.305 -10.054 1.00 93.69 94 LEU A O 1
ATOM 776 N N . LEU A 1 95 ? 10.257 -0.597 -8.492 1.00 93.50 95 LEU A N 1
ATOM 777 C CA . LEU A 1 95 ? 9.798 -1.681 -9.367 1.00 93.50 95 LEU A CA 1
ATOM 778 C C . LEU A 1 95 ? 9.135 -1.129 -10.636 1.00 93.50 95 LEU A C 1
ATOM 780 O O . LEU A 1 95 ? 9.459 -1.590 -11.728 1.00 93.50 95 LEU A O 1
ATOM 784 N N . ALA A 1 96 ? 8.213 -0.171 -10.497 1.00 93.00 96 ALA A N 1
ATOM 785 C CA . ALA A 1 96 ? 7.525 0.425 -11.640 1.00 93.00 96 ALA A CA 1
ATOM 786 C C . ALA A 1 96 ? 8.498 1.196 -12.545 1.00 93.00 96 ALA A C 1
ATOM 788 O O . ALA A 1 96 ? 8.426 1.078 -13.769 1.00 93.00 96 ALA A O 1
ATOM 789 N N . GLU A 1 97 ? 9.457 1.915 -11.959 1.00 91.38 97 GLU A N 1
ATOM 790 C CA . GLU A 1 97 ? 10.521 2.586 -12.710 1.00 91.38 97 GLU A CA 1
ATOM 791 C C . GLU A 1 97 ? 11.431 1.605 -13.454 1.00 91.38 97 GLU A C 1
ATOM 793 O O . GLU A 1 97 ? 11.914 1.935 -14.531 1.00 91.38 97 GLU A O 1
ATOM 798 N N . CYS A 1 98 ? 11.647 0.396 -12.934 1.00 90.62 98 CYS A N 1
ATOM 799 C CA . CYS A 1 98 ? 12.492 -0.631 -13.548 1.00 90.62 98 CYS A CA 1
ATOM 800 C C . CYS A 1 98 ? 11.812 -1.424 -14.680 1.00 90.62 98 CYS A C 1
ATOM 802 O O . CYS A 1 98 ? 12.473 -2.225 -15.347 1.00 90.62 98 CYS A O 1
ATOM 804 N N . ILE A 1 99 ? 10.518 -1.229 -14.945 1.00 89.88 99 ILE A N 1
ATOM 805 C CA . ILE A 1 99 ? 9.854 -1.899 -16.073 1.00 89.88 99 ILE A CA 1
ATOM 806 C C . ILE A 1 99 ? 10.473 -1.425 -17.392 1.00 89.88 99 ILE A C 1
ATOM 808 O O . ILE A 1 99 ? 10.588 -0.230 -17.644 1.00 89.88 99 ILE A O 1
ATOM 812 N N . GLY A 1 100 ? 10.881 -2.371 -18.244 1.00 87.38 100 GLY A N 1
ATOM 813 C CA . GLY A 1 100 ? 11.561 -2.078 -19.511 1.00 87.38 100 GLY A CA 1
ATOM 814 C C . GLY A 1 100 ? 13.038 -1.688 -19.361 1.00 87.38 100 GLY A C 1
ATOM 815 O O . GLY A 1 100 ? 13.665 -1.295 -20.350 1.00 87.38 100 GLY A O 1
ATOM 816 N N . GLN A 1 101 ? 13.613 -1.806 -18.154 1.00 88.62 101 GLN A N 1
ATOM 817 C CA . GLN A 1 101 ? 14.996 -1.424 -17.880 1.00 88.62 101 GLN A CA 1
ATOM 818 C C . GLN A 1 101 ? 15.975 -2.024 -18.895 1.00 88.62 101 GLN A C 1
ATOM 820 O O . GLN A 1 101 ? 15.961 -3.212 -19.216 1.00 88.62 101 GLN A O 1
ATOM 825 N N . GLY A 1 102 ? 16.862 -1.162 -19.395 1.00 84.31 102 GLY A N 1
ATOM 826 C CA . GLY A 1 102 ? 17.878 -1.518 -20.384 1.00 84.31 102 GLY A CA 1
ATOM 827 C C . GLY A 1 102 ? 17.483 -1.230 -21.834 1.00 84.31 102 GLY A C 1
ATOM 828 O O . GLY A 1 102 ? 18.390 -1.106 -22.660 1.00 84.31 102 GLY A O 1
ATOM 829 N N . SER A 1 103 ? 16.196 -1.033 -22.144 1.00 86.50 103 SER A N 1
ATOM 830 C CA . SER A 1 103 ? 15.754 -0.635 -23.488 1.00 86.50 103 SER A CA 1
ATOM 831 C C . SER A 1 103 ? 16.098 0.841 -23.796 1.00 86.50 103 SER A C 1
ATOM 833 O O . SER A 1 103 ? 16.175 1.670 -22.880 1.00 86.50 103 SER A O 1
ATOM 835 N N . PRO A 1 104 ? 16.322 1.222 -25.072 1.00 90.12 104 PRO A N 1
ATOM 836 C CA . PRO A 1 104 ? 16.477 2.627 -25.459 1.00 90.12 104 PRO A CA 1
ATOM 837 C C . PRO A 1 104 ? 15.260 3.491 -25.095 1.00 90.12 104 PRO A C 1
ATOM 839 O O . PRO A 1 104 ? 15.433 4.615 -24.622 1.00 90.12 104 PRO A O 1
ATOM 842 N N . GLN A 1 105 ? 14.050 2.946 -25.261 1.00 90.94 105 GLN A N 1
ATOM 843 C CA . GLN A 1 105 ? 12.783 3.605 -24.940 1.00 90.94 105 GLN A CA 1
ATOM 844 C C . GLN A 1 105 ? 12.690 3.915 -23.447 1.00 90.94 105 GLN A C 1
ATOM 846 O O . GLN A 1 105 ? 12.394 5.046 -23.076 1.00 90.94 105 GLN A O 1
ATOM 851 N N . TRP A 1 106 ? 13.039 2.955 -22.589 1.00 92.31 106 TRP A N 1
ATOM 852 C CA . TRP A 1 106 ? 13.099 3.159 -21.145 1.00 92.31 106 TRP A CA 1
ATOM 853 C C . TRP A 1 106 ? 14.072 4.279 -20.767 1.00 92.31 106 TRP A C 1
ATOM 855 O O . TRP A 1 106 ? 13.703 5.198 -20.040 1.00 92.31 106 TRP A O 1
ATOM 865 N N . ARG A 1 107 ? 15.295 4.282 -21.322 1.00 91.44 107 ARG A N 1
ATOM 866 C CA . ARG A 1 107 ? 16.278 5.352 -21.048 1.00 91.44 107 ARG A CA 1
ATOM 867 C C . ARG A 1 107 ? 15.746 6.730 -21.434 1.00 91.44 107 ARG A C 1
ATOM 869 O O . ARG A 1 107 ? 16.039 7.710 -20.751 1.00 91.44 107 ARG A O 1
ATOM 876 N N . GLN A 1 108 ? 15.010 6.818 -22.540 1.00 93.00 108 GLN A N 1
ATOM 877 C CA . GLN A 1 108 ? 14.384 8.060 -22.980 1.00 93.00 108 GLN A CA 1
ATOM 878 C C . GLN A 1 108 ? 13.223 8.462 -22.062 1.00 93.00 108 GLN A C 1
ATOM 880 O O . GLN A 1 108 ? 13.162 9.616 -21.646 1.00 93.00 108 GLN A O 1
ATOM 885 N N . ALA A 1 109 ? 12.356 7.516 -21.701 1.00 92.31 109 ALA A N 1
ATOM 886 C CA . ALA A 1 109 ? 11.213 7.744 -20.826 1.00 92.31 109 ALA A CA 1
ATOM 887 C C . ALA A 1 109 ? 11.639 8.232 -19.434 1.00 92.31 109 ALA A C 1
ATOM 889 O O . ALA A 1 109 ? 11.089 9.218 -18.951 1.00 92.31 109 ALA A O 1
ATOM 890 N N . ILE A 1 110 ? 12.665 7.623 -18.826 1.00 92.00 110 ILE A N 1
ATOM 891 C CA . ILE A 1 110 ? 13.207 8.058 -17.528 1.00 92.00 110 ILE A CA 1
ATOM 892 C C . ILE A 1 110 ? 13.753 9.490 -17.604 1.00 92.00 110 ILE A C 1
ATOM 894 O O . ILE A 1 110 ? 13.440 10.309 -16.746 1.00 92.00 110 ILE A O 1
ATOM 898 N N . LYS A 1 111 ? 14.501 9.842 -18.661 1.00 92.12 111 LYS A N 1
ATOM 899 C CA . LYS A 1 111 ? 15.000 11.220 -18.862 1.00 92.12 111 LYS A CA 1
ATOM 900 C C . LYS A 1 111 ? 13.883 12.256 -19.010 1.00 92.12 111 LYS A C 1
ATOM 902 O O . LYS A 1 111 ? 14.111 13.429 -18.740 1.00 92.12 111 LYS A O 1
ATOM 907 N N . GLN A 1 112 ? 12.713 11.832 -19.477 1.00 92.69 112 GLN A N 1
ATOM 908 C CA . GLN A 1 112 ? 11.536 12.677 -19.681 1.00 92.69 112 GLN A CA 1
ATOM 909 C C . GLN A 1 112 ? 10.530 12.587 -18.523 1.00 92.69 112 GLN A C 1
ATOM 911 O O . GLN A 1 112 ? 9.434 13.131 -18.639 1.00 92.69 112 GLN A O 1
ATOM 916 N N . SER A 1 113 ? 10.864 11.890 -17.431 1.00 88.69 113 SER A N 1
ATOM 917 C CA . SER A 1 113 ? 9.953 11.640 -16.304 1.00 88.69 113 SER A CA 1
ATOM 918 C C . SER A 1 113 ? 8.625 10.992 -16.726 1.00 88.69 113 SER A C 1
ATOM 920 O O . SER A 1 113 ? 7.567 11.271 -16.166 1.00 88.69 113 SER A O 1
ATOM 922 N N . MET A 1 114 ? 8.675 10.114 -17.729 1.00 89.06 114 MET A N 1
ATOM 923 C CA . MET A 1 114 ? 7.532 9.354 -18.245 1.00 89.06 114 MET A CA 1
ATOM 924 C C . MET A 1 114 ? 7.634 7.863 -17.904 1.00 89.06 114 MET A C 1
ATOM 926 O O . MET A 1 114 ? 7.295 7.011 -18.727 1.00 89.06 114 MET A O 1
ATOM 930 N N . ALA A 1 115 ? 8.147 7.552 -16.713 1.00 88.25 115 ALA A N 1
ATOM 931 C CA . ALA A 1 115 ? 8.198 6.190 -16.195 1.00 88.25 115 ALA A CA 1
ATOM 932 C C . ALA A 1 115 ? 6.789 5.582 -16.056 1.00 88.25 115 ALA A C 1
ATOM 934 O O . ALA A 1 115 ? 5.772 6.283 -16.142 1.00 88.25 115 ALA A O 1
ATOM 935 N N . CYS A 1 116 ? 6.734 4.272 -15.812 1.00 93.00 116 CYS A N 1
ATOM 936 C CA . CYS A 1 116 ? 5.473 3.619 -15.493 1.00 93.00 116 CYS A CA 1
ATOM 937 C C . CYS A 1 116 ? 4.863 4.209 -14.217 1.00 93.00 116 CYS A C 1
ATOM 939 O O . CYS A 1 116 ? 5.578 4.656 -13.319 1.00 93.00 116 CYS A O 1
ATOM 941 N N . LYS A 1 117 ? 3.533 4.197 -14.134 1.00 93.50 117 LYS A N 1
ATOM 942 C CA . LYS A 1 117 ? 2.790 4.734 -12.987 1.00 93.50 117 LYS A CA 1
ATOM 943 C C . LYS A 1 117 ? 2.035 3.628 -12.284 1.00 93.50 117 LYS A C 1
ATOM 945 O O . LYS A 1 117 ? 1.533 2.730 -12.950 1.00 93.50 117 LYS A O 1
ATOM 950 N N . ILE A 1 118 ? 1.951 3.718 -10.962 1.00 96.81 118 ILE A N 1
ATOM 951 C CA . ILE A 1 118 ? 1.162 2.806 -10.139 1.00 96.81 118 ILE A CA 1
ATOM 952 C C . ILE A 1 118 ? -0.163 3.480 -9.813 1.00 96.81 118 ILE A C 1
ATOM 954 O O . ILE A 1 118 ? -0.189 4.622 -9.361 1.00 96.81 118 ILE A O 1
ATOM 958 N N . GLU A 1 119 ? -1.257 2.762 -10.012 1.00 97.12 119 GLU A N 1
ATOM 959 C CA . GLU A 1 119 ? -2.609 3.214 -9.701 1.00 97.12 119 GLU A CA 1
ATOM 960 C C . GLU A 1 119 ? -3.324 2.120 -8.912 1.00 97.12 119 GLU A C 1
ATOM 962 O O . GLU A 1 119 ? -3.175 0.936 -9.209 1.00 97.12 119 GLU A O 1
ATOM 967 N N . PHE A 1 120 ? -4.094 2.502 -7.896 1.00 97.31 120 PHE A N 1
ATOM 968 C CA . PHE A 1 120 ? -4.946 1.572 -7.163 1.00 97.31 120 PHE A CA 1
ATOM 969 C C . PHE A 1 120 ? -6.409 1.858 -7.480 1.00 97.31 120 PHE A C 1
ATOM 971 O O . PHE A 1 120 ? -6.886 2.978 -7.317 1.00 97.31 120 PHE A O 1
ATOM 978 N N . GLU A 1 121 ? -7.131 0.820 -7.874 1.00 96.69 121 GLU A N 1
ATOM 979 C CA . GLU A 1 121 ? -8.581 0.806 -7.974 1.00 96.69 121 GLU A CA 1
ATOM 980 C C . GLU A 1 121 ? -9.158 0.055 -6.770 1.00 96.69 121 GLU A C 1
ATOM 982 O O . GLU A 1 121 ? -8.769 -1.077 -6.468 1.00 96.69 121 GLU A O 1
ATOM 987 N N . TYR A 1 122 ? -10.094 0.686 -6.067 1.00 94.44 122 TYR A N 1
ATOM 988 C CA . TYR A 1 122 ? -10.765 0.120 -4.899 1.00 94.44 122 TYR A CA 1
ATOM 989 C C . TYR A 1 122 ? -12.213 0.636 -4.843 1.00 94.44 122 TYR A C 1
ATOM 991 O O . TYR A 1 122 ? -12.475 1.721 -4.328 1.00 94.44 122 TYR A O 1
ATOM 999 N N . PRO A 1 123 ? -13.192 -0.102 -5.393 1.00 90.81 123 PRO A N 1
ATOM 1000 C CA . PRO A 1 123 ? -14.582 0.341 -5.374 1.00 90.81 123 PRO A CA 1
ATOM 1001 C C . PRO A 1 123 ? -15.104 0.505 -3.941 1.00 90.81 123 PRO A C 1
ATOM 1003 O O . PRO A 1 123 ? -14.955 -0.402 -3.123 1.00 90.81 123 PRO A O 1
ATOM 1006 N N . ASP A 1 124 ? -15.789 1.614 -3.644 1.00 89.88 124 ASP A N 1
ATOM 1007 C CA . ASP A 1 124 ? -16.341 1.901 -2.305 1.00 89.88 124 ASP A CA 1
ATOM 1008 C C . ASP A 1 124 ? -17.263 0.795 -1.777 1.00 89.88 124 ASP A C 1
ATOM 1010 O O . ASP A 1 124 ? -17.276 0.508 -0.578 1.00 89.88 124 ASP A O 1
ATOM 1014 N N . ALA A 1 125 ? -17.981 0.125 -2.681 1.00 89.56 125 ALA A N 1
ATOM 1015 C CA . ALA A 1 125 ? -18.831 -1.021 -2.371 1.00 89.56 125 ALA A CA 1
ATOM 1016 C C . ALA A 1 125 ? -18.051 -2.227 -1.811 1.00 89.56 125 ALA A C 1
ATOM 1018 O O . ALA A 1 125 ? -18.632 -3.071 -1.133 1.00 89.56 125 ALA A O 1
ATOM 1019 N N . HIS A 1 126 ? -16.744 -2.315 -2.072 1.00 89.56 126 HIS A N 1
ATOM 1020 C CA . HIS A 1 126 ? -15.870 -3.387 -1.596 1.00 89.56 126 HIS A CA 1
ATOM 1021 C C . HIS A 1 126 ? -15.083 -3.017 -0.330 1.00 89.56 126 HIS A C 1
ATOM 1023 O O . HIS A 1 126 ? -14.332 -3.854 0.172 1.00 89.56 126 HIS A O 1
ATOM 1029 N N . LEU A 1 127 ? -15.250 -1.799 0.204 1.00 94.38 127 LEU A N 1
ATOM 1030 C CA . LEU A 1 127 ? -14.703 -1.417 1.505 1.00 94.38 127 LEU A CA 1
ATOM 1031 C C . LEU A 1 127 ? -15.680 -1.820 2.612 1.00 94.38 127 LEU A C 1
ATOM 1033 O O . LEU A 1 127 ? -16.643 -1.109 2.926 1.00 94.38 127 LEU A O 1
ATOM 1037 N N . LEU A 1 128 ? -15.392 -2.950 3.244 1.00 95.38 128 LEU A N 1
ATOM 1038 C CA . LEU A 1 128 ? -16.146 -3.483 4.370 1.00 95.38 128 LEU A CA 1
ATOM 1039 C C . LEU A 1 128 ? -15.476 -3.055 5.670 1.00 95.38 128 LEU A C 1
ATOM 1041 O O . LEU A 1 128 ? -14.276 -3.243 5.838 1.00 95.38 128 LEU A O 1
ATOM 1045 N N . CYS A 1 129 ? -16.241 -2.484 6.597 1.00 94.94 129 CYS A N 1
ATOM 1046 C CA . CYS A 1 129 ? -15.739 -2.119 7.917 1.00 94.94 129 CYS A CA 1
ATOM 1047 C C . CYS A 1 129 ? -16.553 -2.844 8.985 1.00 94.94 129 CYS A C 1
ATOM 1049 O O . CYS A 1 129 ? -17.783 -2.796 8.962 1.00 94.94 129 CYS A O 1
ATOM 1051 N N . ALA A 1 130 ? -15.865 -3.523 9.897 1.00 92.44 130 ALA A N 1
ATOM 1052 C CA . ALA A 1 130 ? -16.464 -4.268 10.993 1.00 92.44 130 ALA A CA 1
ATOM 1053 C C . ALA A 1 130 ? -15.590 -4.088 12.233 1.00 92.44 130 ALA A C 1
ATOM 1055 O O . ALA A 1 130 ? -14.431 -4.497 12.240 1.00 92.44 130 ALA A O 1
ATOM 1056 N N . GLY A 1 131 ? -16.138 -3.446 13.269 1.00 92.50 131 GLY A N 1
ATOM 1057 C CA . GLY A 1 131 ? -15.349 -3.062 14.438 1.00 92.50 131 GLY A CA 1
ATOM 1058 C C . GLY A 1 131 ? -14.141 -2.219 14.031 1.00 92.50 131 GLY A C 1
ATOM 1059 O O . GLY A 1 131 ? -14.266 -1.302 13.221 1.00 92.50 131 GLY A O 1
ATOM 1060 N N . ASP A 1 132 ? -12.979 -2.560 14.571 1.00 95.88 132 ASP A N 1
ATOM 1061 C CA . ASP A 1 132 ? -11.664 -1.962 14.326 1.00 95.88 132 ASP A CA 1
ATOM 1062 C C . ASP A 1 132 ? -10.990 -2.438 13.029 1.00 95.88 132 ASP A C 1
ATOM 1064 O O . ASP A 1 132 ? -9.818 -2.145 12.811 1.00 95.88 132 ASP A O 1
ATOM 1068 N N . ARG A 1 133 ? -11.697 -3.160 12.154 1.00 97.56 133 ARG A N 1
ATOM 1069 C CA . ARG A 1 133 ? -11.132 -3.703 10.915 1.00 97.56 133 ARG A CA 1
ATOM 1070 C C . ARG A 1 133 ? -11.772 -3.104 9.678 1.00 97.56 133 ARG A C 1
ATOM 1072 O O . ARG A 1 133 ? -12.984 -2.881 9.622 1.00 97.56 133 ARG A O 1
ATOM 1079 N N . VAL A 1 134 ? -10.951 -2.901 8.653 1.00 98.19 134 VAL A N 1
ATOM 1080 C CA . VAL A 1 134 ? -11.401 -2.606 7.290 1.00 98.19 134 VAL A CA 1
ATOM 1081 C C . VAL A 1 134 ? -10.808 -3.636 6.344 1.00 98.19 134 VAL A C 1
ATOM 1083 O O . VAL A 1 134 ? -9.600 -3.847 6.334 1.00 98.19 134 VAL A O 1
ATOM 1086 N N . MET A 1 135 ? -11.658 -4.255 5.533 1.00 97.81 135 MET A N 1
ATOM 1087 C CA . MET A 1 135 ? -11.262 -5.111 4.422 1.00 97.81 135 MET A CA 1
ATOM 1088 C C . MET A 1 135 ? -11.590 -4.407 3.111 1.00 97.81 135 MET A C 1
ATOM 1090 O O . MET A 1 135 ? -12.661 -3.818 2.966 1.00 97.81 135 MET A O 1
ATOM 1094 N N . CYS A 1 136 ? -10.668 -4.468 2.160 1.00 97.38 136 CYS A N 1
ATOM 1095 C CA . CYS A 1 136 ? -10.775 -3.800 0.874 1.00 97.38 136 CYS A CA 1
ATOM 1096 C C . CYS A 1 136 ? -10.270 -4.731 -0.228 1.00 97.38 136 CYS A C 1
ATOM 1098 O O . CYS A 1 136 ? -9.115 -5.157 -0.205 1.00 97.38 136 CYS A O 1
ATOM 1100 N N . LYS A 1 137 ? -11.122 -5.030 -1.211 1.00 97.69 137 LYS A N 1
ATOM 1101 C CA . LYS A 1 137 ? -10.656 -5.596 -2.480 1.00 97.69 137 LYS A CA 1
ATOM 1102 C C . LYS A 1 137 ? -10.019 -4.480 -3.299 1.00 97.69 137 LYS A C 1
ATOM 1104 O O . LYS A 1 137 ? -10.661 -3.453 -3.513 1.00 97.69 137 LYS A O 1
ATOM 1109 N N . TYR A 1 138 ? -8.811 -4.711 -3.797 1.00 97.69 138 TYR A N 1
ATOM 1110 C CA . TYR A 1 138 ? -8.101 -3.741 -4.622 1.00 97.69 138 TYR A CA 1
ATOM 1111 C C . TYR A 1 138 ? -7.576 -4.370 -5.918 1.00 97.69 138 TYR A C 1
ATOM 1113 O O . TYR A 1 138 ? -7.321 -5.578 -5.996 1.00 97.69 138 TYR A O 1
ATOM 1121 N N . SER A 1 139 ? -7.375 -3.520 -6.919 1.00 97.81 139 SER A N 1
ATOM 1122 C CA . SER A 1 139 ? -6.586 -3.800 -8.116 1.00 97.81 139 SER A CA 1
ATOM 1123 C C . SER A 1 139 ? -5.478 -2.758 -8.201 1.00 97.81 139 SER A C 1
ATOM 1125 O O . SER A 1 139 ? -5.750 -1.566 -8.185 1.00 97.81 139 SER A O 1
ATOM 1127 N N . MET A 1 140 ? -4.223 -3.187 -8.242 1.00 97.81 140 MET A N 1
ATOM 1128 C CA . MET A 1 140 ? -3.087 -2.315 -8.517 1.00 97.81 140 MET A CA 1
ATOM 1129 C C . MET A 1 140 ? -2.726 -2.454 -9.991 1.00 97.81 140 MET A C 1
ATOM 1131 O O . MET A 1 140 ? -2.501 -3.568 -10.464 1.00 97.81 140 MET A O 1
ATOM 1135 N N . HIS A 1 141 ? -2.631 -1.337 -10.694 1.00 96.88 141 HIS A N 1
ATOM 1136 C CA . HIS A 1 141 ? -2.259 -1.268 -12.096 1.00 96.88 141 HIS A CA 1
ATOM 1137 C C . HIS A 1 141 ? -0.915 -0.571 -12.231 1.00 96.88 141 HIS A C 1
ATOM 1139 O O . HIS A 1 141 ? -0.693 0.473 -11.624 1.00 96.88 141 HIS A O 1
ATOM 1145 N N . ILE A 1 142 ? -0.032 -1.140 -13.045 1.00 95.62 142 ILE A N 1
ATOM 1146 C CA . ILE A 1 142 ? 1.140 -0.445 -13.557 1.00 95.62 142 ILE A CA 1
ATOM 1147 C C . ILE A 1 142 ? 0.875 -0.094 -15.019 1.00 95.62 142 ILE A C 1
ATOM 1149 O O . ILE A 1 142 ? 0.720 -0.988 -15.856 1.00 95.62 142 ILE A O 1
ATOM 1153 N N . THR A 1 143 ? 0.779 1.205 -15.296 1.00 93.31 143 THR A N 1
ATOM 1154 C CA . THR A 1 143 ? 0.400 1.780 -16.595 1.00 93.31 143 THR A CA 1
ATOM 1155 C C . THR A 1 143 ? 1.579 2.496 -17.259 1.00 93.31 143 THR A C 1
ATOM 1157 O O . THR A 1 143 ? 2.610 2.736 -16.626 1.00 93.31 143 THR A O 1
ATOM 1160 N N . ASN A 1 144 ? 1.421 2.869 -18.536 1.00 91.12 144 ASN A N 1
ATOM 1161 C CA . ASN A 1 144 ? 2.455 3.456 -19.402 1.00 91.12 144 ASN A CA 1
ATOM 1162 C C . ASN A 1 144 ? 3.619 2.509 -19.749 1.00 91.12 144 ASN A C 1
ATOM 1164 O O . ASN A 1 144 ? 4.698 2.972 -20.131 1.00 91.12 144 ASN A O 1
ATOM 1168 N N . CYS A 1 145 ? 3.424 1.192 -19.651 1.00 89.31 145 CYS A N 1
ATOM 1169 C CA . CYS A 1 145 ? 4.472 0.219 -19.958 1.00 89.31 145 CYS A CA 1
ATOM 1170 C C . CYS A 1 145 ? 4.914 0.277 -21.433 1.00 89.31 145 CYS A C 1
ATOM 1172 O O . CYS A 1 145 ? 6.074 0.028 -21.759 1.00 89.31 145 CYS A O 1
ATOM 1174 N N . GLU A 1 146 ? 4.024 0.665 -22.344 1.00 88.50 146 GLU A N 1
ATOM 1175 C CA . GLU A 1 146 ? 4.328 0.870 -23.760 1.00 88.50 146 GLU A CA 1
ATOM 1176 C C . GLU A 1 146 ? 5.346 2.001 -23.987 1.00 88.50 146 GLU A C 1
ATOM 1178 O O . GLU A 1 146 ? 6.166 1.933 -24.905 1.00 88.50 146 GLU A O 1
ATOM 1183 N N . ARG A 1 147 ? 5.371 3.016 -23.109 1.00 86.69 147 ARG A N 1
ATOM 1184 C CA . ARG A 1 147 ? 6.312 4.146 -23.207 1.00 86.69 147 ARG A CA 1
ATOM 1185 C C . ARG A 1 147 ? 7.750 3.744 -22.898 1.00 86.69 147 ARG A C 1
ATOM 1187 O O . ARG A 1 147 ? 8.681 4.384 -23.379 1.00 86.69 147 ARG A O 1
ATOM 1194 N N . VAL A 1 148 ? 7.931 2.678 -22.121 1.00 87.19 148 VAL A N 1
ATOM 1195 C CA . VAL A 1 148 ? 9.243 2.135 -21.738 1.00 87.19 148 VAL A CA 1
ATOM 1196 C C . VAL A 1 14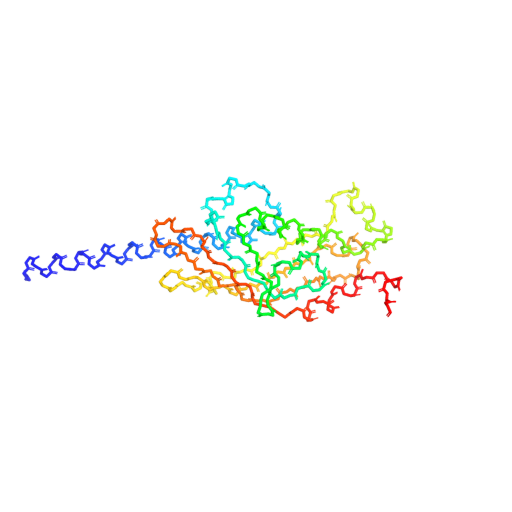8 ? 9.676 0.951 -22.614 1.00 87.19 148 VAL A C 1
ATOM 1198 O O . VAL A 1 148 ? 10.667 0.281 -22.319 1.00 87.19 148 VAL A O 1
ATOM 1201 N N . GLY A 1 149 ? 8.977 0.718 -23.731 1.00 83.56 149 GLY A N 1
ATOM 1202 C CA . GLY A 1 149 ? 9.290 -0.341 -24.694 1.00 83.56 149 GLY A CA 1
ATOM 1203 C C . GLY A 1 149 ? 8.562 -1.664 -24.445 1.00 83.56 149 GLY A C 1
ATOM 1204 O O . GLY A 1 149 ? 8.946 -2.677 -25.027 1.00 83.56 149 GLY A O 1
ATOM 1205 N N .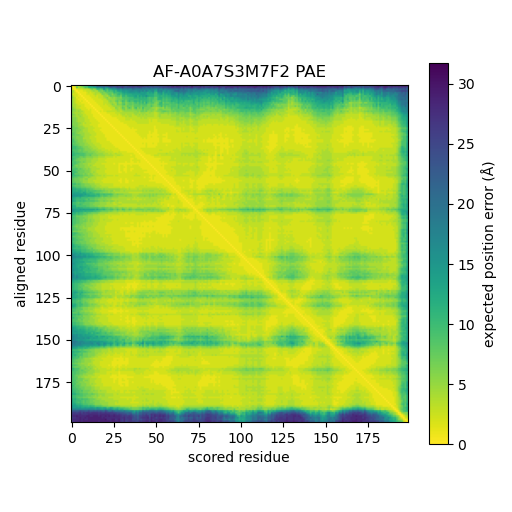 GLY A 1 150 ? 7.529 -1.671 -23.599 1.00 84.56 150 GLY A N 1
ATOM 1206 C CA . GLY A 1 150 ? 6.598 -2.790 -23.493 1.00 84.56 150 GLY A CA 1
ATOM 1207 C C . GLY A 1 150 ? 5.713 -2.944 -24.741 1.00 84.56 150 GLY A C 1
ATOM 1208 O O . GLY A 1 150 ? 5.622 -2.021 -25.556 1.00 84.56 150 GLY A O 1
ATOM 1209 N N . PRO A 1 151 ? 5.038 -4.096 -24.914 1.00 82.19 151 PRO A N 1
ATOM 1210 C CA . PRO A 1 151 ? 4.094 -4.297 -26.012 1.00 82.19 151 PRO A CA 1
ATOM 1211 C C . PRO A 1 151 ? 2.963 -3.245 -26.022 1.00 82.19 151 PRO A C 1
ATOM 1213 O O . PRO A 1 151 ? 2.623 -2.698 -24.971 1.00 82.19 151 PRO A O 1
ATOM 1216 N N . PRO A 1 152 ? 2.324 -2.964 -27.170 1.00 80.31 152 PRO A N 1
ATOM 1217 C CA . PRO A 1 152 ? 1.156 -2.084 -27.212 1.00 80.31 152 PRO A CA 1
ATOM 1218 C C . PRO A 1 152 ? 0.036 -2.579 -26.282 1.00 80.31 152 PRO A C 1
ATOM 1220 O O . PRO A 1 152 ? -0.233 -3.778 -26.233 1.00 80.31 152 PRO A O 1
ATOM 1223 N N . ASN A 1 153 ? -0.628 -1.657 -25.574 1.00 78.19 153 ASN A N 1
ATOM 1224 C CA . ASN A 1 153 ? -1.713 -1.938 -24.617 1.00 78.19 153 ASN A CA 1
ATOM 1225 C C . ASN A 1 153 ? -1.333 -2.900 -23.480 1.00 78.19 153 ASN A C 1
ATOM 1227 O O . ASN A 1 153 ? -2.189 -3.597 -22.935 1.00 78.19 153 ASN A O 1
ATOM 1231 N N . SER A 1 154 ? -0.051 -2.963 -23.138 1.00 83.19 154 SER A N 1
ATOM 1232 C CA . SER A 1 154 ? 0.422 -3.808 -22.054 1.00 83.19 154 SER A CA 1
ATOM 1233 C C . SER A 1 154 ? 0.383 -3.056 -20.724 1.00 83.19 154 SER A C 1
ATOM 1235 O O . SER A 1 154 ? 0.720 -1.878 -20.628 1.00 83.19 154 SER A O 1
ATOM 1237 N N . SER A 1 155 ? -0.044 -3.753 -19.682 1.00 89.06 155 SER A N 1
ATOM 1238 C CA . SER A 1 155 ? -0.053 -3.268 -18.307 1.00 89.06 155 SER A CA 1
ATOM 1239 C C . SER A 1 155 ? 0.208 -4.448 -17.380 1.00 89.06 155 SER A C 1
ATOM 1241 O O . SER A 1 155 ? -0.018 -5.601 -17.753 1.00 89.06 155 SER A O 1
ATOM 1243 N N . CYS A 1 156 ? 0.711 -4.170 -16.180 1.00 93.00 156 CYS A N 1
ATOM 1244 C CA . CYS A 1 156 ? 0.733 -5.178 -15.122 1.00 93.00 156 CYS A CA 1
ATOM 1245 C C . CYS A 1 156 ? -0.431 -4.901 -14.183 1.00 93.00 156 CYS A C 1
ATOM 1247 O O . CYS A 1 156 ? -0.589 -3.776 -13.719 1.00 93.00 156 CYS A O 1
ATOM 1249 N N . THR A 1 157 ? -1.223 -5.918 -13.876 1.00 95.75 157 THR A N 1
ATOM 1250 C CA . THR A 1 157 ? -2.324 -5.814 -12.926 1.00 95.75 157 THR A CA 1
ATOM 1251 C C . THR A 1 157 ? -2.174 -6.853 -11.824 1.00 95.75 157 THR A C 1
ATOM 1253 O O . THR A 1 157 ? -2.027 -8.051 -12.074 1.00 95.75 157 THR A O 1
ATOM 1256 N N . GLN A 1 158 ? -2.237 -6.383 -10.583 1.00 96.31 158 GLN A N 1
ATOM 1257 C CA . GLN A 1 158 ? -2.236 -7.195 -9.376 1.00 96.31 158 GLN A CA 1
ATOM 1258 C C . GLN A 1 158 ? -3.586 -7.038 -8.681 1.00 96.31 158 GLN A C 1
ATOM 1260 O O . GLN A 1 158 ? -3.925 -5.955 -8.212 1.00 96.31 158 GLN A O 1
ATOM 1265 N N . HIS A 1 159 ? -4.337 -8.126 -8.563 1.00 97.19 159 HIS A N 1
ATOM 1266 C CA . HIS A 1 159 ? -5.573 -8.147 -7.784 1.00 97.19 159 HIS A CA 1
ATOM 1267 C C . HIS A 1 159 ? -5.315 -8.750 -6.410 1.00 97.19 159 HIS A C 1
ATOM 1269 O O . HIS A 1 159 ? -4.583 -9.735 -6.288 1.00 97.19 159 HIS A O 1
ATOM 1275 N N . GLY A 1 160 ? -5.941 -8.183 -5.384 1.00 97.38 160 GLY A N 1
ATOM 1276 C CA . GLY A 1 160 ? -5.756 -8.666 -4.028 1.00 97.38 160 GLY A CA 1
ATOM 1277 C C . GLY A 1 160 ? -6.794 -8.175 -3.034 1.00 97.38 160 GLY A C 1
ATOM 1278 O O . GLY A 1 160 ? -7.751 -7.470 -3.364 1.00 97.38 160 GLY A O 1
ATOM 1279 N N . MET A 1 161 ? -6.566 -8.576 -1.791 1.00 97.94 161 MET A N 1
ATOM 1280 C CA . MET A 1 161 ? -7.291 -8.126 -0.614 1.00 97.94 161 MET A CA 1
ATOM 1281 C C . MET A 1 161 ? -6.324 -7.402 0.316 1.00 97.94 161 MET A C 1
ATOM 1283 O O . MET A 1 161 ? -5.204 -7.859 0.538 1.00 97.94 161 MET A O 1
ATOM 1287 N N . LEU A 1 162 ? -6.770 -6.275 0.854 1.00 98.44 162 LEU A N 1
ATOM 1288 C CA . LEU A 1 162 ? -6.115 -5.543 1.926 1.00 98.44 162 LEU A CA 1
ATOM 1289 C C . LEU A 1 162 ? -6.982 -5.653 3.179 1.00 98.44 162 LEU A C 1
ATOM 1291 O O . LEU A 1 162 ? -8.171 -5.335 3.139 1.00 98.44 162 LEU A O 1
ATOM 1295 N N . GLN A 1 163 ? -6.386 -6.067 4.288 1.00 98.44 163 GLN A N 1
ATOM 1296 C CA . GLN A 1 163 ? -6.997 -6.034 5.609 1.00 98.44 163 GLN A CA 1
ATOM 1297 C C . GLN A 1 163 ? -6.218 -5.064 6.494 1.00 98.44 163 GLN A C 1
ATOM 1299 O O . GLN A 1 163 ? -5.020 -5.235 6.689 1.00 98.44 163 GLN A O 1
ATOM 1304 N N . CYS A 1 164 ? -6.896 -4.074 7.064 1.00 98.62 164 CYS A N 1
ATOM 1305 C CA . CYS A 1 164 ? -6.318 -3.145 8.028 1.00 98.62 164 CYS A CA 1
ATOM 1306 C C . CYS A 1 164 ? -6.988 -3.313 9.391 1.00 98.62 164 CYS A C 1
ATOM 1308 O O . CYS A 1 164 ? -8.215 -3.400 9.458 1.00 98.62 164 CYS A O 1
ATOM 1310 N N . THR A 1 165 ? -6.198 -3.295 10.465 1.00 98.56 165 THR A N 1
ATOM 1311 C CA . THR A 1 165 ? -6.691 -3.167 11.845 1.00 98.56 165 THR A CA 1
ATOM 1312 C C . THR A 1 165 ? -6.292 -1.805 12.392 1.00 98.56 165 THR A C 1
ATOM 1314 O O . THR A 1 165 ? -5.181 -1.327 12.145 1.00 98.56 165 THR A O 1
ATOM 1317 N N . PHE A 1 166 ? -7.204 -1.176 13.120 1.00 98.50 166 PHE A N 1
ATOM 1318 C CA . PHE A 1 166 ? -7.071 0.181 13.618 1.00 98.50 166 PHE A CA 1
ATOM 1319 C C . PHE A 1 166 ? -6.924 0.202 15.132 1.00 98.50 166 PHE A C 1
ATOM 1321 O O . PHE A 1 166 ? -7.594 -0.541 15.843 1.00 98.50 166 PHE A O 1
ATOM 1328 N N . ASN A 1 167 ? -6.085 1.103 15.632 1.00 97.56 167 ASN A N 1
ATOM 1329 C CA . ASN A 1 167 ? -6.016 1.374 17.057 1.00 97.56 167 ASN A CA 1
ATOM 1330 C C . ASN A 1 167 ? -7.344 2.025 17.513 1.00 97.56 167 ASN A C 1
ATOM 1332 O O . ASN A 1 167 ? -7.712 3.070 16.969 1.00 97.56 167 ASN A O 1
ATOM 1336 N N . PRO A 1 168 ? -8.055 1.468 18.513 1.00 93.75 168 PRO A N 1
ATOM 1337 C CA . PRO A 1 168 ? -9.362 1.982 18.939 1.00 93.75 168 PRO A CA 1
ATOM 1338 C C . PRO A 1 168 ? -9.352 3.398 19.535 1.00 93.75 168 PRO A C 1
ATOM 1340 O O . PRO A 1 168 ? -10.412 3.991 19.700 1.00 93.75 168 PRO A O 1
ATOM 1343 N N . VAL A 1 169 ? -8.184 3.918 19.923 1.00 93.81 169 VAL A N 1
ATOM 1344 C CA . VAL A 1 169 ? -8.035 5.234 20.562 1.00 93.81 169 VAL A CA 1
ATOM 1345 C C . VAL A 1 169 ? -7.616 6.292 19.546 1.00 93.81 169 VAL A C 1
ATOM 1347 O O . VAL A 1 169 ? -8.211 7.364 19.488 1.00 93.81 169 VAL A O 1
ATOM 1350 N N . SER A 1 170 ? -6.584 6.014 18.747 1.00 96.19 170 SER A N 1
ATOM 1351 C CA . SER A 1 170 ? -6.042 6.976 17.772 1.00 96.19 170 SER A CA 1
ATOM 1352 C C . SER A 1 170 ? -6.740 6.920 16.406 1.00 96.19 170 SER A C 1
ATOM 1354 O O . SER A 1 170 ? -6.524 7.787 15.550 1.00 96.19 170 SER A O 1
ATOM 1356 N N . GLU A 1 171 ? -7.519 5.859 16.171 1.00 96.25 171 GLU A N 1
ATOM 1357 C CA . GLU A 1 171 ? -8.135 5.509 14.892 1.00 96.25 171 GLU A CA 1
ATOM 1358 C C . GLU A 1 171 ? -7.125 5.300 13.751 1.00 96.25 171 GLU A C 1
ATOM 1360 O O . GLU A 1 171 ? -7.494 5.348 12.573 1.00 96.25 171 GLU A O 1
ATOM 1365 N N . LYS A 1 172 ? -5.823 5.151 14.050 1.00 98.25 172 LYS A N 1
ATOM 1366 C CA . LYS A 1 172 ? -4.737 4.963 13.064 1.00 98.25 172 LYS A CA 1
ATOM 1367 C C . LYS A 1 172 ? -4.562 3.498 12.710 1.00 98.25 172 LYS A C 1
ATOM 1369 O O . LYS A 1 172 ? -4.896 2.617 13.498 1.00 98.25 172 LYS A O 1
ATOM 1374 N N . ILE A 1 173 ? -4.032 3.238 11.518 1.00 98.69 173 ILE A N 1
ATOM 1375 C CA . ILE A 1 173 ? -3.721 1.879 11.071 1.00 98.69 173 ILE A CA 1
ATOM 1376 C C . ILE A 1 173 ? -2.596 1.328 11.952 1.00 98.69 173 ILE A C 1
ATOM 1378 O O . ILE A 1 173 ? -1.484 1.856 11.949 1.00 98.69 173 ILE A O 1
ATOM 1382 N N . GLN A 1 174 ? -2.891 0.257 12.681 1.00 98.62 174 GLN A N 1
ATOM 1383 C CA . GLN A 1 174 ? -1.933 -0.469 13.512 1.00 98.62 174 GLN A CA 1
ATOM 1384 C C . GLN A 1 174 ? -1.353 -1.675 12.767 1.00 98.62 174 GLN A C 1
ATOM 1386 O O . GLN A 1 174 ? -0.169 -1.991 12.901 1.00 98.62 174 GLN A O 1
ATOM 1391 N N . THR A 1 175 ? -2.170 -2.339 11.948 1.00 98.75 175 THR A N 1
ATOM 1392 C CA . THR A 1 175 ? -1.711 -3.410 11.060 1.00 98.75 175 THR A CA 1
ATOM 1393 C C . THR A 1 175 ? -2.338 -3.280 9.681 1.00 98.75 175 THR A C 1
ATOM 1395 O O . THR A 1 175 ? -3.487 -2.856 9.556 1.00 98.75 175 THR A O 1
ATOM 1398 N N . ALA A 1 176 ? -1.585 -3.646 8.649 1.00 98.69 176 ALA A N 1
ATOM 1399 C CA . ALA A 1 176 ? -2.052 -3.743 7.272 1.00 98.69 176 ALA A CA 1
ATOM 1400 C C . ALA A 1 176 ? -1.523 -5.039 6.653 1.00 98.69 176 ALA A C 1
ATOM 1402 O O . ALA A 1 176 ? -0.330 -5.312 6.717 1.00 98.69 176 ALA A O 1
ATOM 1403 N N . GLU A 1 177 ? -2.387 -5.835 6.044 1.00 98.62 177 GLU A N 1
ATOM 1404 C CA . GLU A 1 177 ? -2.042 -7.121 5.446 1.00 98.62 177 GLU A CA 1
ATOM 1405 C C . GLU A 1 177 ? -2.545 -7.169 4.009 1.00 98.62 177 GLU A C 1
ATOM 1407 O O . GLU A 1 177 ? -3.741 -7.038 3.749 1.00 98.62 177 GLU A O 1
ATOM 1412 N N . PHE A 1 178 ? -1.618 -7.355 3.076 1.00 98.38 178 PHE A N 1
ATOM 1413 C CA . PHE A 1 178 ? -1.916 -7.586 1.673 1.00 98.38 178 PHE A CA 1
ATOM 1414 C C . PHE A 1 178 ? -1.909 -9.079 1.373 1.00 98.38 178 PHE A C 1
ATOM 1416 O O . PHE A 1 178 ? -0.999 -9.801 1.770 1.00 98.38 178 PHE A O 1
ATOM 1423 N N . VAL A 1 179 ? -2.875 -9.515 0.574 1.00 97.75 179 VAL A N 1
ATOM 1424 C CA . VAL A 1 179 ? -2.937 -10.865 0.018 1.00 97.75 179 VAL A CA 1
ATOM 1425 C C . VAL A 1 179 ? -3.200 -10.750 -1.474 1.00 97.75 179 VAL A C 1
ATOM 1427 O O . VAL A 1 179 ? -4.174 -10.124 -1.887 1.00 97.75 179 VAL A O 1
ATOM 1430 N N . PHE A 1 180 ? -2.332 -11.337 -2.291 1.00 97.62 180 PHE A N 1
ATOM 1431 C CA . PHE A 1 180 ? -2.454 -11.340 -3.748 1.00 97.62 180 PHE A CA 1
ATOM 1432 C C . PHE A 1 180 ? -1.635 -12.480 -4.360 1.00 97.62 180 PHE A C 1
ATOM 1434 O O . PHE A 1 180 ? -0.757 -13.050 -3.711 1.00 97.62 180 PHE A O 1
ATOM 1441 N N . ASP A 1 181 ? -1.906 -12.787 -5.628 1.00 96.81 181 ASP A N 1
ATOM 1442 C CA . ASP A 1 181 ? -1.163 -13.796 -6.382 1.00 96.81 181 ASP A CA 1
ATOM 1443 C C . ASP A 1 181 ? 0.170 -13.228 -6.896 1.00 96.81 181 ASP A C 1
ATOM 1445 O O . ASP A 1 181 ? 0.237 -12.507 -7.896 1.00 96.81 181 ASP A O 1
ATOM 1449 N N . VAL A 1 182 ? 1.241 -13.564 -6.177 1.00 95.88 182 VAL A N 1
ATOM 1450 C CA . VAL A 1 182 ? 2.621 -13.179 -6.501 1.00 95.88 182 VAL A CA 1
ATOM 1451 C C . VAL A 1 182 ? 3.059 -13.750 -7.848 1.00 95.88 182 VAL A C 1
ATOM 1453 O O . VAL A 1 182 ? 3.745 -13.066 -8.607 1.00 95.88 182 VAL A O 1
ATOM 1456 N N . MET A 1 183 ? 2.679 -14.993 -8.149 1.00 94.06 183 MET A N 1
ATOM 1457 C CA . MET A 1 183 ? 3.163 -15.706 -9.329 1.00 94.06 183 MET A CA 1
ATOM 1458 C C . MET A 1 183 ? 2.521 -15.165 -10.598 1.00 94.06 183 MET A C 1
ATOM 1460 O O . MET A 1 183 ? 3.225 -14.928 -11.578 1.00 94.06 183 MET A O 1
ATOM 1464 N N . ASN A 1 184 ? 1.217 -14.896 -10.559 1.00 94.56 184 ASN A N 1
ATOM 1465 C CA . ASN A 1 184 ? 0.520 -14.239 -11.659 1.00 94.56 184 ASN A CA 1
ATOM 1466 C C . ASN A 1 184 ? 1.140 -12.866 -11.966 1.00 94.56 184 ASN A C 1
ATOM 1468 O O . ASN A 1 184 ? 1.445 -12.555 -13.117 1.00 94.56 184 ASN A O 1
ATOM 1472 N N . PHE A 1 185 ? 1.401 -12.051 -10.940 1.00 95.19 185 PHE A N 1
ATOM 1473 C CA . PHE A 1 185 ? 2.013 -10.739 -11.154 1.00 95.19 185 PHE A CA 1
ATOM 1474 C C . PHE A 1 185 ? 3.461 -10.838 -11.666 1.00 95.19 185 PHE A C 1
ATOM 1476 O O . PHE A 1 185 ? 3.861 -10.092 -12.559 1.00 95.19 185 PHE A O 1
ATOM 1483 N N . MET A 1 186 ? 4.239 -11.803 -11.168 1.00 93.00 186 MET A N 1
ATOM 1484 C CA . MET A 1 186 ? 5.600 -12.064 -11.644 1.00 93.00 186 MET A CA 1
ATOM 1485 C C . MET A 1 186 ? 5.631 -12.468 -13.126 1.00 93.00 186 MET A C 1
ATOM 1487 O O . MET A 1 186 ? 6.476 -11.970 -13.867 1.00 93.00 186 MET A O 1
ATOM 1491 N N . GLN A 1 187 ? 4.708 -13.324 -13.574 1.00 91.50 187 GLN A N 1
ATOM 1492 C CA . GLN A 1 187 ? 4.598 -13.718 -14.985 1.00 91.50 187 GLN A CA 1
ATOM 1493 C C . GLN A 1 187 ? 4.303 -12.519 -15.891 1.00 91.50 187 GLN A C 1
ATOM 1495 O O . GLN A 1 187 ? 4.878 -12.407 -16.972 1.00 91.50 187 GLN A O 1
ATOM 1500 N N . GLN A 1 188 ? 3.460 -11.587 -15.437 1.00 92.19 188 GLN A N 1
ATOM 1501 C CA . GLN A 1 188 ? 3.197 -10.348 -16.172 1.00 92.19 188 GLN A CA 1
ATOM 1502 C C . GLN A 1 188 ? 4.459 -9.482 -16.281 1.00 92.19 188 GLN A C 1
ATOM 1504 O O . GLN A 1 188 ? 4.791 -9.025 -17.372 1.00 92.19 188 GLN A O 1
ATOM 1509 N N . LEU A 1 189 ? 5.217 -9.317 -15.191 1.00 90.62 189 LEU A N 1
ATOM 1510 C CA . LEU A 1 189 ? 6.472 -8.551 -15.197 1.00 90.62 189 LEU A CA 1
ATOM 1511 C C . LEU A 1 189 ? 7.531 -9.144 -16.142 1.00 90.62 189 LEU A C 1
ATOM 1513 O O . LEU A 1 189 ? 8.275 -8.397 -16.779 1.00 90.62 189 LEU A O 1
ATOM 1517 N N . GLN A 1 190 ? 7.588 -10.472 -16.277 1.00 87.31 190 GLN A N 1
ATOM 1518 C CA . GLN A 1 190 ? 8.532 -11.156 -17.171 1.00 87.31 190 GLN A CA 1
ATOM 1519 C C . GLN A 1 190 ? 8.334 -10.803 -18.652 1.00 87.31 190 GLN A C 1
ATOM 1521 O O . GLN A 1 190 ? 9.294 -10.864 -19.419 1.00 87.31 190 GLN A O 1
ATOM 1526 N N . VAL A 1 191 ? 7.134 -10.376 -19.060 1.00 84.88 191 VAL A N 1
ATOM 1527 C CA . VAL A 1 191 ? 6.865 -9.911 -20.435 1.00 84.88 191 VAL A CA 1
ATOM 1528 C C . VAL A 1 191 ? 7.685 -8.663 -20.781 1.00 84.88 191 VAL A C 1
ATOM 1530 O O . VAL A 1 191 ? 8.023 -8.443 -21.942 1.00 84.88 191 VAL A O 1
ATOM 1533 N N . PHE A 1 192 ? 8.039 -7.862 -19.774 1.00 80.94 192 PHE A N 1
ATOM 1534 C CA . PHE A 1 192 ? 8.738 -6.586 -19.933 1.00 80.94 192 PHE A CA 1
ATOM 1535 C C . PHE A 1 192 ? 10.247 -6.677 -19.728 1.00 80.94 192 PHE A C 1
ATOM 1537 O O . PHE A 1 192 ? 10.957 -5.683 -19.900 1.00 80.94 192 PHE A O 1
ATOM 1544 N N . GLN A 1 193 ? 10.751 -7.846 -19.341 1.00 69.06 193 GLN A N 1
ATOM 1545 C CA . GLN A 1 193 ? 12.182 -8.052 -19.207 1.00 69.06 193 GLN A CA 1
ATOM 1546 C C . GLN A 1 193 ? 12.798 -8.233 -20.594 1.00 69.06 193 GLN A C 1
ATOM 1548 O O . GLN A 1 193 ? 12.347 -9.043 -21.406 1.00 69.06 193 GLN A O 1
ATOM 1553 N N . SER A 1 194 ? 13.848 -7.454 -20.866 1.00 56.34 194 SER A N 1
ATOM 1554 C CA . SER A 1 194 ? 14.658 -7.604 -22.074 1.00 56.34 194 SER A CA 1
ATOM 1555 C C . SER A 1 194 ? 15.118 -9.064 -22.219 1.00 56.34 194 SER A C 1
ATOM 1557 O O . SER A 1 194 ? 15.473 -9.680 -21.210 1.00 56.34 194 SER A O 1
ATOM 1559 N N . PRO A 1 195 ? 15.180 -9.631 -23.440 1.00 51.56 195 PRO A N 1
ATOM 1560 C CA . PRO A 1 195 ? 15.624 -11.010 -23.668 1.00 51.56 195 PRO A CA 1
ATOM 1561 C C . PRO A 1 195 ? 17.015 -11.331 -23.092 1.00 51.56 195 PRO A C 1
ATOM 1563 O O . PRO A 1 195 ? 17.326 -12.499 -22.895 1.00 51.56 195 PRO A O 1
ATOM 1566 N N . PHE A 1 196 ? 17.820 -10.317 -22.758 1.00 41.84 196 PHE A N 1
ATOM 1567 C CA . PHE A 1 196 ? 19.100 -10.468 -22.059 1.00 41.84 196 PHE A CA 1
ATOM 1568 C C . PHE A 1 196 ? 18.994 -10.928 -20.590 1.00 41.84 196 PHE A C 1
ATOM 1570 O O . PHE A 1 196 ? 20.007 -11.319 -20.022 1.00 41.84 196 PHE A O 1
ATOM 1577 N N . PHE A 1 197 ? 17.805 -10.889 -19.977 1.00 42.09 197 PHE A N 1
ATOM 1578 C CA . PHE A 1 197 ? 17.557 -11.314 -18.588 1.00 42.09 197 PHE A CA 1
ATOM 1579 C C . PHE A 1 197 ? 16.772 -12.630 -18.471 1.00 42.09 197 PHE A C 1
ATOM 1581 O O . PHE A 1 197 ? 16.350 -13.000 -17.375 1.00 42.09 197 PHE A O 1
ATOM 1588 N N . ARG A 1 198 ? 16.585 -13.366 -19.575 1.00 40.59 198 ARG A N 1
ATOM 1589 C CA . ARG A 1 198 ? 16.114 -14.754 -19.497 1.00 40.59 198 ARG A CA 1
ATOM 1590 C C . ARG A 1 198 ? 17.268 -15.611 -18.972 1.00 40.59 198 ARG A C 1
ATOM 1592 O O . ARG A 1 198 ? 18.226 -15.837 -19.705 1.00 40.59 198 ARG A O 1
ATOM 1599 N N . ILE A 1 199 ? 17.193 -15.983 -17.692 1.00 40.31 199 ILE A N 1
ATOM 1600 C CA . ILE A 1 199 ? 18.070 -16.990 -17.069 1.00 40.31 199 ILE A CA 1
ATOM 1601 C C . ILE A 1 199 ? 17.881 -18.323 -17.797 1.00 40.31 199 ILE A C 1
ATOM 1603 O O . ILE A 1 199 ? 16.707 -18.653 -18.088 1.00 40.31 199 ILE A O 1
#

Nearest PDB structures (foldseek):
  6hnn-assembly2_D  TM=7.496E-01  e=6.910E-05  Streptomyces antibioticus
  8r20-assembly1_B  TM=6.511E-01  e=9.931E-05  Micromonospora
  2gey-assembly3_C-2  TM=6.110E-01  e=2.775E-04  Streptomyces galilaeus
  2gey-assembly1_B  TM=6.241E-01  e=4.501E-04  Streptomyces galilaeus
  2gey-assembly3_A  TM=6.728E-01  e=1.258E-03  Streptomyces galilaeus

InterPro domains:
  IPR032710 NTF2-like domain superfamily [SSF54427] (27-191)

Organism: NCBI:txid89044

Secondary structure (DSSP, 8-state):
--HHHHHHHHHHHHHHHHHHHHHHHHHHHHHHHHHHHHTT---HHHHHHHEEEEEEEEEE--TTS---GGGEETTEEEEESHHHHHHHHHHHHHHHHTTTTTSHHHHHHHHTT---EEEEE--GGGEEEETTEEEEEEEE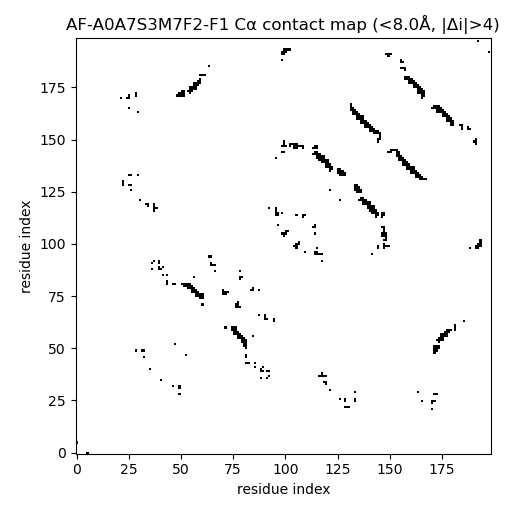EEE-GGGGTPPTT--EEEEEEEEEEE-TTT--EEEEEEEE-HHHHHHHHHTTS-GGG--

Mean predicted aligned error: 5.11 Å

Radius of gyration: 20.55 Å; Cα contacts (8 Å, |Δi|>4): 334; chains: 1; bounding box: 62×31×59 Å

pLDDT: mean 92.11, std 9.93, range [40.31, 98.75]

Foldseek 3Di:
DDPVVVVVVVVVVVVVVVVVVLLVVLLVLVVVVQVCLQVLPLPLVVLVLAAPQFAKEKEQDQPLWDDDPVQDDPRIGIQTGSVSVSVVSVRSVVSQLCQLPPDPLSVVCVVVVNTWTKDKDWDPVQFDDDPQKTKTWIKIKTDPSVSSPADPPAIQIWTWMKMFGADPPSSHTRYIYIDTDSVSRVVSSVSRDDPVPPD

Solvent-accessible surface area (backbone atoms only — not comparable to full-atom values): 10608 Å² total; per-residue (Å²): 133,57,74,66,60,57,49,54,52,49,50,52,52,55,51,51,50,54,51,51,53,51,46,52,53,45,52,50,42,53,54,51,51,50,48,38,49,36,67,45,62,76,57,62,68,66,50,55,71,42,29,36,70,76,18,36,41,36,34,64,65,52,91,88,49,86,75,66,75,88,28,60,51,96,87,26,28,46,40,63,23,48,69,47,48,46,53,52,28,50,43,54,46,48,49,40,56,49,51,18,55,89,38,73,42,20,59,52,19,55,78,67,74,45,49,37,44,49,46,69,48,60,59,74,92,44,54,47,70,58,89,57,32,38,39,32,48,39,36,39,36,36,37,54,35,41,54,14,65,30,57,85,96,42,64,42,67,43,55,35,41,37,40,33,36,36,38,92,83,80,62,18,34,39,33,38,37,47,46,61,60,56,64,65,38,49,57,48,54,57,74,34,51,49,80,90,70,69,125

Sequence (199 aa):
MSALAEAEEAERRIYGEKVRVAQLLRKDRVKRFLNFRALNSQDRAEWSELMEQDVTLTLPITPYRYFPRREIAQLNRVVRGLDEVLVDNASLALLAECIGQGSPQWRQAIKQSMACKIEFEYPDAHLLCAGDRVMCKYSMHITNCERVGGPPNSSCTQHGMLQCTFNPVSEKIQTAEFVFDVMNFMQQLQVFQSPFFRI